Protein AF-A0A7V0IVA1-F1 (afdb_monomer)

Sequence (220 aa):
CRFWASWSACLLGDADAVSVLKSFSESPPHREEAVKIAMRRMDISSAHNWRKEFVQNPGAIRLALIGAGVIGDPVLIPWIIDQMTIPELARVAGESFTMITGIDIAYEDLEGEWPEGFEAGPTEEPEDEDVEMDPDEDLPWPEPQLVKDWWNKNKGRFKNGVRYLLGKSISPEHLRQVLGTGLQRQRAAAALELAIMQPGQPLFEIRTPGFRQKKILGMG

Foldseek 3Di:
DLLVVLLVCLLLLPPVSLVVLLVQLPDDDCNLVSLLSSLLSDQLVVLVVSLVVQVVPPVRVLSSLSSLLSSLFPVCLVVLLVQLVPLVSNQSSQVSNCFNALDDCVVVVQADDRDPPDDAFFDPDPPTPGHDHRPRVVGGSGDSVSSVVVCVVPVVLHDGSFHGGNRDGDDLVVLLVCLLDPDLVSVQSSQSSNSSVPNPDDRDPSPPPNVVSCVVSVND

Mean predicted aligned error: 6.37 Å

Radius of gyration: 17.72 Å; Cα contacts (8 Å, |Δi|>4): 292; chains: 1; bounding box: 49×40×42 Å

pLDDT: mean 89.09, std 12.76, range [47.44, 98.88]

Solvent-accessible surface area (backbone atoms only — not comparable to full-atom values): 12253 Å² total; per-residue (Å²): 113,68,65,64,51,32,53,50,38,34,44,63,61,41,70,70,23,37,62,57,27,54,65,35,47,78,47,82,92,46,24,66,62,24,44,55,56,36,38,63,72,39,56,71,66,60,31,52,54,55,35,49,59,26,61,77,34,84,94,29,40,69,57,26,33,51,39,44,22,57,49,8,34,58,74,47,47,68,61,37,47,64,39,23,76,38,79,98,39,10,33,56,20,36,50,21,49,24,35,25,54,44,56,55,48,66,85,67,74,23,47,45,71,83,61,88,93,67,81,78,47,45,68,93,50,92,82,55,85,57,77,61,73,49,91,54,72,94,48,58,40,41,24,46,68,54,46,49,54,52,44,71,76,53,50,87,83,59,57,68,91,41,45,22,49,51,56,37,66,74,42,72,71,56,29,56,49,33,56,75,72,46,56,75,69,54,23,52,53,26,29,50,54,44,25,52,76,40,61,88,54,79,70,63,67,84,83,53,63,67,71,60,51,30,62,76,70,68,62,124

Secondary structure (DSSP, 8-state):
-HHHHHHHHHHTT-HHHHHHHHHHTSSTTSHHHHHHHHHHHS-HHHHHHHHHHHHTSGGGHHHHHHHHHHH--GGGHHHHHHHTTSHHHHHHHHHHHHHHH---TTTTT-B-PPPTTPPPSS-S-TT-------TTTTS--B-HHHHHHHHHHHGGG--TTS-EETTEE--HHHHHHHHHHS-HHHHHHHHHHHHHHSTTSPP--TTS-HHHHHHHTT--

Structure (mmCIF, N/CA/C/O backbone):
data_AF-A0A7V0IVA1-F1
#
_entry.id   AF-A0A7V0IVA1-F1
#
loop_
_atom_site.group_PDB
_atom_site.id
_atom_site.type_symbol
_atom_site.label_atom_id
_atom_site.label_alt_id
_atom_site.label_comp_id
_atom_site.label_asym_id
_atom_site.label_entity_id
_atom_site.label_seq_id
_atom_site.pdbx_PDB_ins_code
_atom_site.Cartn_x
_atom_site.Cartn_y
_atom_site.Cartn_z
_atom_site.occupancy
_atom_site.B_iso_or_equiv
_atom_site.auth_seq_id
_atom_site.auth_comp_id
_atom_site.auth_asym_id
_atom_site.auth_atom_id
_atom_site.pdbx_PDB_model_num
ATOM 1 N N . CYS A 1 1 ? 9.140 9.022 22.073 1.00 76.06 1 CYS A N 1
ATOM 2 C CA . CYS A 1 1 ? 7.875 9.216 22.825 1.00 76.06 1 CYS A CA 1
ATOM 3 C C . CYS A 1 1 ? 6.762 9.873 22.001 1.00 76.06 1 CYS A C 1
ATOM 5 O O . CYS A 1 1 ? 5.674 9.319 21.976 1.00 76.06 1 CYS A O 1
ATOM 7 N N . ARG A 1 2 ? 7.005 10.992 21.292 1.00 89.88 2 ARG A N 1
ATOM 8 C CA . ARG A 1 2 ? 5.957 11.692 20.516 1.00 89.88 2 ARG A CA 1
ATOM 9 C C . ARG A 1 2 ? 5.370 10.865 19.362 1.00 89.88 2 ARG A C 1
ATOM 11 O O . ARG A 1 2 ? 4.155 10.822 19.234 1.00 89.88 2 ARG A O 1
ATOM 18 N N . PHE A 1 3 ? 6.210 10.169 18.589 1.00 91.12 3 PHE A N 1
ATOM 19 C CA . PHE A 1 3 ? 5.744 9.335 17.475 1.00 91.12 3 PHE A CA 1
ATOM 20 C C . PHE A 1 3 ? 4.741 8.264 17.925 1.00 91.12 3 PHE A C 1
ATOM 22 O O . PHE A 1 3 ? 3.598 8.282 17.489 1.00 91.12 3 PHE A O 1
ATOM 29 N N . TRP A 1 4 ? 5.130 7.382 18.852 1.00 90.81 4 TRP A N 1
ATOM 30 C CA . TRP A 1 4 ? 4.267 6.289 19.318 1.00 90.81 4 TRP A CA 1
ATOM 31 C C . TRP A 1 4 ? 2.988 6.762 20.019 1.00 90.81 4 TRP A C 1
ATOM 33 O O . TRP A 1 4 ? 1.961 6.090 19.927 1.00 90.81 4 TRP A O 1
ATOM 43 N N . ALA A 1 5 ? 3.023 7.930 20.670 1.00 91.38 5 ALA A N 1
ATOM 44 C CA . ALA A 1 5 ? 1.826 8.553 21.228 1.00 91.38 5 ALA A CA 1
ATOM 45 C C . ALA A 1 5 ? 0.842 8.955 20.117 1.00 91.38 5 ALA A C 1
ATOM 47 O O . ALA A 1 5 ? -0.318 8.553 20.159 1.00 91.38 5 ALA A O 1
ATOM 48 N N . SER A 1 6 ? 1.312 9.665 19.086 1.00 91.19 6 SER A N 1
ATOM 49 C CA . SER A 1 6 ? 0.487 10.029 17.927 1.00 91.19 6 SER A CA 1
ATOM 50 C C . SER A 1 6 ? 0.041 8.807 17.126 1.00 91.19 6 SER A C 1
ATOM 52 O O . SER A 1 6 ? -1.100 8.737 16.694 1.00 91.19 6 SER A O 1
ATOM 54 N N . TRP A 1 7 ? 0.900 7.805 16.975 1.00 92.25 7 TRP A N 1
ATOM 55 C CA . TRP A 1 7 ? 0.567 6.552 16.306 1.00 92.25 7 TRP A CA 1
ATOM 56 C C . TRP A 1 7 ? -0.588 5.822 17.008 1.00 92.25 7 TRP A C 1
ATOM 58 O O . TRP A 1 7 ? -1.562 5.429 16.368 1.00 92.25 7 TRP A O 1
ATOM 68 N N . SER A 1 8 ? -0.523 5.722 18.338 1.00 89.19 8 SER A N 1
ATOM 69 C CA . SER A 1 8 ? -1.575 5.095 19.147 1.00 89.19 8 SER A CA 1
ATOM 70 C C . SER A 1 8 ? -2.864 5.920 19.145 1.00 89.19 8 SER A C 1
ATOM 72 O O . SER A 1 8 ? -3.948 5.359 19.011 1.00 89.19 8 SER A O 1
ATOM 74 N N . ALA A 1 9 ? -2.766 7.250 19.235 1.00 89.19 9 ALA A N 1
ATOM 75 C CA . ALA A 1 9 ? -3.922 8.142 19.138 1.00 89.19 9 ALA A CA 1
ATOM 76 C C . ALA A 1 9 ? -4.619 8.023 17.769 1.00 89.19 9 ALA A C 1
ATOM 78 O O . ALA A 1 9 ? -5.842 7.925 17.697 1.00 89.19 9 ALA A O 1
ATOM 79 N N . CYS A 1 10 ? -3.839 7.921 16.689 1.00 89.12 10 CYS A N 1
ATOM 80 C CA . CYS A 1 10 ? -4.335 7.720 15.330 1.00 89.12 10 CYS A CA 1
ATOM 81 C C . CYS A 1 10 ? -5.096 6.392 15.186 1.00 89.12 10 CYS A C 1
ATOM 83 O O . CYS A 1 10 ? -6.185 6.367 14.610 1.00 89.12 10 CYS A O 1
ATOM 85 N N . LEU A 1 11 ? -4.589 5.300 15.778 1.00 86.69 11 LEU A N 1
ATOM 86 C CA . LEU A 1 11 ? -5.319 4.027 15.852 1.00 86.69 11 LEU A CA 1
ATOM 87 C C . LEU A 1 11 ? -6.659 4.154 16.585 1.00 86.69 11 LEU A C 1
ATOM 89 O O . LEU A 1 11 ? -7.652 3.578 16.147 1.00 86.69 11 LEU A O 1
ATOM 93 N N . LEU A 1 12 ? -6.693 4.918 17.678 1.00 86.25 12 LEU A N 1
ATOM 94 C CA . LEU A 1 12 ? -7.903 5.164 18.472 1.00 86.25 12 LEU A CA 1
ATOM 95 C C . LEU A 1 12 ? -8.874 6.153 17.807 1.00 86.25 12 LEU A C 1
ATOM 97 O O . LEU A 1 12 ? -9.984 6.353 18.296 1.00 86.25 12 LEU A O 1
ATOM 101 N N . GLY A 1 13 ? -8.483 6.724 16.670 1.00 84.31 13 GLY A N 1
ATOM 102 C CA . GLY A 1 13 ? -9.325 7.555 15.826 1.00 84.31 13 GLY A CA 1
ATOM 103 C C . GLY A 1 13 ? -9.236 9.053 16.071 1.00 84.31 13 GLY A C 1
ATOM 104 O O . GLY A 1 13 ? -10.089 9.782 15.570 1.00 84.31 13 GLY A O 1
ATOM 105 N N . ASP A 1 14 ? -8.198 9.509 16.769 1.00 86.38 14 ASP A N 1
ATOM 106 C CA . ASP A 1 14 ? -7.868 10.926 16.884 1.00 86.38 14 ASP A CA 1
ATOM 107 C C . ASP A 1 14 ? -7.461 11.493 15.511 1.00 86.38 14 ASP A C 1
ATOM 109 O O . ASP A 1 14 ? -6.466 11.076 14.909 1.00 86.38 14 ASP A O 1
ATOM 113 N N . ALA A 1 15 ? -8.256 12.434 14.999 1.00 81.00 15 ALA A N 1
ATOM 114 C CA . ALA A 1 15 ? -8.014 13.073 13.711 1.00 81.00 15 ALA A CA 1
ATOM 115 C C . ALA A 1 15 ? -6.787 14.000 13.742 1.00 81.00 15 ALA A C 1
ATOM 117 O O . ALA A 1 15 ? -6.060 14.080 12.749 1.00 81.00 15 ALA A O 1
ATOM 118 N N . ASP A 1 16 ? -6.499 14.640 14.877 1.00 88.50 16 ASP A N 1
ATOM 119 C CA . ASP A 1 16 ? -5.356 15.548 15.018 1.00 88.50 16 ASP A CA 1
ATOM 120 C C . ASP A 1 16 ? -4.033 14.773 14.987 1.00 88.50 16 ASP A C 1
ATOM 122 O O . ASP A 1 16 ? -3.002 15.265 14.509 1.00 88.50 16 ASP A O 1
ATOM 126 N N . ALA A 1 17 ? -4.067 13.506 15.406 1.00 91.06 17 ALA A N 1
ATOM 127 C CA . ALA A 1 17 ? -2.921 12.612 15.343 1.00 91.06 17 ALA A CA 1
ATOM 128 C C . ALA A 1 17 ? -2.447 12.346 13.904 1.00 91.06 17 ALA A C 1
ATOM 130 O O . ALA A 1 17 ? -1.244 12.180 13.686 1.00 91.06 17 ALA A O 1
ATOM 131 N N . VAL A 1 18 ? -3.350 12.363 12.914 1.00 91.44 18 VAL A N 1
ATOM 132 C CA . VAL A 1 18 ? -2.999 12.217 11.490 1.00 91.44 18 VAL A CA 1
ATOM 133 C C . VAL A 1 18 ? -2.082 13.356 11.048 1.00 91.44 18 VAL A C 1
ATOM 135 O O . VAL A 1 18 ? -1.044 13.106 10.436 1.00 91.44 18 VAL A O 1
ATOM 138 N N . SER A 1 19 ? -2.409 14.597 11.414 1.00 90.69 19 SER A N 1
ATOM 139 C CA . SER A 1 19 ? -1.596 15.778 11.095 1.00 90.69 19 SER A CA 1
ATOM 140 C C . SER A 1 19 ? -0.205 15.700 11.721 1.00 90.69 19 SER A C 1
ATOM 142 O O . SER A 1 19 ? 0.790 16.023 11.073 1.00 90.69 19 SER A O 1
ATOM 144 N N . VAL A 1 20 ? -0.107 15.208 12.960 1.00 92.31 20 VAL A N 1
ATOM 145 C CA . VAL A 1 20 ? 1.192 15.002 13.612 1.00 92.31 20 VAL A CA 1
ATOM 146 C C . VAL A 1 20 ? 1.996 13.913 12.901 1.00 92.31 20 VAL A C 1
ATOM 148 O O . VAL A 1 20 ? 3.186 14.104 12.655 1.00 92.31 20 VAL A O 1
ATOM 151 N N . LEU A 1 21 ? 1.364 12.802 12.516 1.00 92.69 21 LEU A N 1
ATOM 152 C CA . LEU A 1 21 ? 2.021 11.730 11.766 1.00 92.69 21 LEU A CA 1
ATOM 153 C C . LEU A 1 21 ? 2.523 12.196 10.397 1.00 92.69 21 LEU A C 1
ATOM 155 O O . LEU A 1 21 ? 3.604 11.770 10.002 1.00 92.69 21 LEU A O 1
ATOM 159 N N . LYS A 1 22 ? 1.833 13.122 9.712 1.00 93.06 22 LYS A N 1
ATOM 160 C CA . LYS A 1 22 ? 2.351 13.698 8.458 1.00 93.06 22 LYS A CA 1
ATOM 161 C C . LYS A 1 22 ? 3.761 14.276 8.638 1.00 93.06 22 LYS A C 1
ATOM 163 O O . LYS A 1 22 ? 4.632 13.968 7.831 1.00 93.06 22 LYS A O 1
ATOM 168 N N . SER A 1 23 ? 4.022 15.007 9.727 1.00 91.50 23 SER A N 1
ATOM 169 C CA . SER A 1 23 ? 5.359 15.575 9.995 1.00 91.50 23 SER A CA 1
ATOM 170 C C . SER A 1 23 ? 6.455 14.519 10.198 1.00 91.50 23 SER A C 1
ATOM 172 O O . SER A 1 23 ? 7.613 14.757 9.882 1.00 91.50 23 SER A O 1
ATOM 174 N N . PHE A 1 24 ? 6.103 13.315 10.661 1.00 92.31 24 PHE A N 1
ATOM 175 C CA . PHE A 1 24 ? 7.059 12.210 10.798 1.00 92.31 24 PHE A CA 1
ATOM 176 C C . PHE A 1 24 ? 7.398 11.529 9.463 1.00 92.31 24 PHE A C 1
ATOM 178 O O . PHE A 1 24 ? 8.340 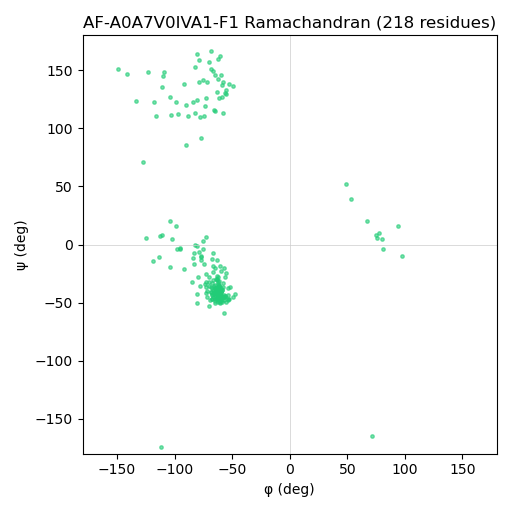10.747 9.416 1.00 92.31 24 PHE A O 1
ATOM 185 N N . SER A 1 25 ? 6.675 11.826 8.377 1.00 90.06 25 SER A N 1
ATOM 186 C CA . SER A 1 25 ? 7.008 11.326 7.033 1.00 90.06 25 SER A CA 1
ATOM 187 C C . SER A 1 25 ? 8.180 12.063 6.372 1.00 90.06 25 SER A C 1
ATOM 189 O O . SER A 1 25 ? 8.729 11.578 5.380 1.00 90.06 25 SER A O 1
ATOM 191 N N . GLU A 1 26 ? 8.589 13.209 6.923 1.00 86.00 26 GLU A N 1
ATOM 192 C CA . GLU A 1 26 ? 9.631 14.069 6.350 1.00 86.00 26 GLU A CA 1
ATOM 193 C C . GLU A 1 26 ? 11.042 13.535 6.625 1.00 86.00 26 GLU A C 1
ATOM 195 O O . GLU A 1 26 ? 11.891 13.593 5.739 1.00 86.00 26 GLU A O 1
ATOM 200 N N . SER A 1 27 ? 11.268 12.934 7.801 1.00 79.19 27 SER A N 1
ATOM 201 C CA . SER A 1 27 ? 12.602 12.512 8.253 1.00 79.19 27 SER A CA 1
ATOM 202 C C . SER A 1 27 ? 12.582 11.170 8.997 1.00 79.19 27 SER A C 1
ATOM 204 O O . SER A 1 27 ? 11.599 10.864 9.680 1.00 79.19 27 SER A O 1
ATOM 206 N N . PRO A 1 28 ? 13.648 10.351 8.880 1.00 83.81 28 PRO A N 1
ATOM 207 C CA . PRO A 1 28 ? 13.771 9.076 9.589 1.00 83.81 28 PRO A CA 1
ATOM 208 C C . PRO A 1 28 ? 13.742 9.258 11.120 1.00 83.81 28 PRO A C 1
ATOM 210 O O . PRO A 1 28 ? 13.939 10.368 11.621 1.00 83.81 28 PRO A O 1
ATOM 213 N N . PRO A 1 29 ? 13.484 8.184 11.892 1.00 87.38 29 PRO A N 1
ATOM 214 C CA . PRO A 1 29 ? 13.377 6.783 11.457 1.00 87.38 29 PRO A CA 1
ATOM 215 C C . PRO A 1 29 ? 11.946 6.299 11.161 1.00 87.38 29 PRO A C 1
ATOM 217 O O . PRO A 1 29 ? 11.766 5.167 10.744 1.00 87.38 29 PRO A O 1
ATOM 220 N N . HIS A 1 30 ? 10.911 7.115 11.382 1.00 89.81 30 HIS A N 1
ATOM 221 C CA . HIS A 1 30 ? 9.515 6.640 11.415 1.00 89.81 30 HIS A CA 1
ATOM 222 C C . HIS A 1 30 ? 8.687 6.969 10.165 1.00 89.81 30 HIS A C 1
ATOM 224 O O . HIS A 1 30 ? 7.455 7.013 10.227 1.00 89.81 30 HIS A O 1
ATOM 230 N N . ARG A 1 31 ? 9.348 7.252 9.036 1.00 91.88 31 ARG A N 1
ATOM 231 C CA . ARG A 1 31 ? 8.683 7.780 7.834 1.00 91.88 31 ARG A CA 1
ATOM 232 C C . ARG A 1 31 ? 7.655 6.806 7.280 1.00 91.88 31 ARG A C 1
ATOM 234 O O . ARG A 1 31 ? 6.512 7.191 7.030 1.00 91.88 31 ARG A O 1
ATOM 241 N N . GLU A 1 32 ? 8.051 5.547 7.113 1.00 93.12 32 GLU A N 1
ATOM 242 C CA . GLU A 1 32 ? 7.179 4.524 6.547 1.00 93.12 32 GLU A CA 1
ATOM 243 C C . GLU A 1 32 ? 6.010 4.201 7.474 1.00 93.12 32 GLU A C 1
ATOM 245 O O . GLU A 1 32 ? 4.864 4.159 7.027 1.00 93.12 32 GLU A O 1
ATOM 250 N N . GLU A 1 33 ? 6.264 3.999 8.769 1.00 93.62 33 GLU A N 1
ATOM 251 C CA . GLU A 1 33 ? 5.221 3.708 9.751 1.00 93.62 33 GLU A CA 1
ATOM 252 C C . GLU A 1 33 ? 4.208 4.847 9.816 1.00 93.62 33 GLU A C 1
ATOM 254 O O . GLU A 1 33 ? 3.007 4.576 9.859 1.00 93.62 33 GLU A O 1
ATOM 259 N N . ALA A 1 34 ? 4.671 6.102 9.773 1.00 94.62 34 ALA A N 1
ATOM 260 C CA . ALA A 1 34 ? 3.812 7.278 9.752 1.00 94.62 34 ALA A CA 1
ATOM 261 C C . ALA A 1 34 ? 2.870 7.276 8.542 1.00 94.62 34 ALA A C 1
ATOM 263 O O . ALA A 1 34 ? 1.657 7.418 8.716 1.00 94.62 34 ALA A O 1
ATOM 264 N N . VAL A 1 35 ? 3.404 7.054 7.335 1.00 95.44 35 VAL A N 1
ATOM 265 C CA . VAL A 1 35 ? 2.613 6.946 6.097 1.00 95.44 35 VAL A CA 1
ATOM 266 C C . VAL A 1 35 ? 1.618 5.790 6.195 1.00 95.44 35 VAL A C 1
ATOM 268 O O . VAL A 1 35 ? 0.423 5.980 5.949 1.00 95.44 35 VAL A O 1
ATOM 271 N N . LYS A 1 36 ? 2.087 4.611 6.630 1.00 96.00 36 LYS A N 1
ATOM 272 C CA . LYS A 1 36 ? 1.286 3.388 6.771 1.00 96.00 36 LYS A CA 1
ATOM 273 C C . LYS A 1 36 ? 0.081 3.603 7.685 1.00 96.00 36 LYS A C 1
ATOM 275 O O . LYS A 1 36 ? -1.003 3.148 7.331 1.00 96.00 36 LYS A O 1
ATOM 280 N N . ILE A 1 37 ? 0.220 4.255 8.841 1.00 95.06 37 ILE A N 1
ATOM 281 C CA . ILE A 1 37 ? -0.928 4.443 9.742 1.00 95.06 37 ILE A CA 1
ATOM 282 C C . ILE A 1 37 ? -1.832 5.608 9.311 1.00 95.06 37 ILE A C 1
ATOM 284 O O . ILE A 1 37 ? -3.055 5.468 9.296 1.00 95.06 37 ILE A O 1
ATOM 288 N N . ALA A 1 38 ? -1.255 6.741 8.905 1.00 95.31 38 ALA A N 1
ATOM 289 C CA . ALA A 1 38 ? -2.019 7.946 8.606 1.00 95.31 38 ALA A CA 1
ATOM 290 C C . ALA A 1 38 ? -2.898 7.763 7.359 1.00 95.31 38 ALA A C 1
ATOM 292 O O . ALA A 1 38 ? -4.084 8.090 7.397 1.00 95.31 38 ALA A O 1
ATOM 293 N N . MET A 1 39 ? -2.381 7.148 6.286 1.00 96.81 39 MET A N 1
ATOM 294 C CA . MET A 1 39 ? -3.163 6.913 5.062 1.00 96.81 39 MET A CA 1
ATOM 295 C C . MET A 1 39 ? -4.328 5.930 5.240 1.00 96.81 39 MET A C 1
ATOM 297 O O . MET A 1 39 ? -5.290 5.990 4.470 1.00 96.81 39 MET A O 1
ATOM 301 N N . ARG A 1 40 ? -4.276 5.034 6.236 1.00 95.62 40 ARG A N 1
ATOM 302 C CA . ARG A 1 40 ? -5.396 4.130 6.566 1.00 95.62 40 ARG A CA 1
ATOM 303 C C . ARG A 1 40 ? -6.546 4.853 7.251 1.00 95.62 40 ARG A C 1
ATOM 305 O O . ARG A 1 40 ? -7.701 4.504 7.040 1.00 95.62 40 ARG A O 1
ATOM 312 N N . ARG A 1 41 ? -6.234 5.869 8.059 1.00 93.25 41 ARG A N 1
ATOM 313 C CA . ARG A 1 41 ? -7.237 6.693 8.749 1.00 93.25 41 ARG A CA 1
ATOM 314 C C . ARG A 1 41 ? -7.869 7.754 7.858 1.00 93.25 41 ARG A C 1
ATOM 316 O O . ARG A 1 41 ? -8.998 8.156 8.116 1.00 93.25 41 ARG A O 1
ATOM 323 N N . MET A 1 42 ? -7.149 8.216 6.843 1.00 94.94 42 MET A N 1
ATOM 324 C CA . MET A 1 42 ? -7.668 9.178 5.875 1.00 94.94 42 MET A CA 1
ATOM 325 C C . MET A 1 42 ? -8.785 8.570 5.018 1.00 94.94 42 MET A C 1
ATOM 327 O O . MET A 1 42 ? -8.764 7.384 4.673 1.00 94.94 42 MET A O 1
ATOM 331 N N . ASP A 1 43 ? -9.728 9.403 4.580 1.00 95.06 43 ASP A N 1
ATOM 332 C CA . ASP A 1 43 ? -10.564 9.047 3.439 1.00 95.06 43 ASP A CA 1
ATOM 333 C C . ASP A 1 43 ? -9.695 8.877 2.178 1.00 95.06 43 ASP A C 1
ATOM 335 O O . ASP A 1 43 ? -8.555 9.346 2.097 1.00 95.06 43 ASP A O 1
ATOM 339 N N . ILE A 1 44 ? -10.228 8.171 1.182 1.00 96.06 44 ILE A N 1
ATOM 340 C CA . ILE A 1 44 ? -9.460 7.790 -0.006 1.00 96.06 44 ILE A CA 1
ATOM 341 C C . ILE A 1 44 ? -8.945 9.007 -0.791 1.00 96.06 44 ILE A C 1
ATOM 343 O O . ILE A 1 44 ? -7.823 8.977 -1.290 1.00 96.06 44 ILE A O 1
ATOM 347 N N . SER A 1 45 ? -9.717 10.098 -0.852 1.00 97.25 45 SER A N 1
ATOM 348 C CA . SER A 1 45 ? -9.345 11.312 -1.586 1.00 97.25 45 SER A CA 1
ATOM 349 C C . SER A 1 45 ? -8.174 12.019 -0.907 1.00 97.25 45 SER A C 1
ATOM 351 O O . SER A 1 45 ? -7.168 12.321 -1.553 1.00 97.25 45 SER A O 1
ATOM 353 N N . SER A 1 46 ? -8.255 12.207 0.413 1.00 97.19 46 SER A N 1
ATOM 354 C CA . SER A 1 46 ? -7.173 12.800 1.208 1.00 97.19 46 SER A CA 1
ATOM 355 C C . SER A 1 46 ? -5.883 11.981 1.134 1.00 97.19 46 SER A C 1
ATOM 357 O O . SER A 1 46 ? -4.805 12.551 0.957 1.00 97.19 46 SER A O 1
ATOM 359 N N . ALA A 1 47 ? -5.982 10.648 1.190 1.00 97.62 47 ALA A N 1
ATOM 360 C CA . ALA A 1 47 ? -4.821 9.769 1.069 1.00 97.62 47 ALA A CA 1
ATOM 361 C C . ALA A 1 47 ? -4.170 9.858 -0.324 1.00 97.62 47 ALA A C 1
ATOM 363 O O . ALA A 1 47 ? -2.949 9.969 -0.426 1.00 97.62 47 ALA A O 1
ATOM 364 N N . HIS A 1 48 ? -4.971 9.888 -1.398 1.00 98.25 48 HIS A N 1
ATOM 365 C CA . HIS A 1 48 ? -4.475 10.107 -2.764 1.00 98.25 48 HIS A CA 1
ATOM 366 C C . HIS A 1 48 ? -3.769 11.452 -2.920 1.00 98.25 48 HIS A C 1
ATOM 368 O O . HIS A 1 48 ? -2.713 11.514 -3.550 1.00 98.25 48 HIS A O 1
ATOM 374 N N . ASN A 1 49 ? -4.335 12.524 -2.363 1.00 97.44 49 ASN A N 1
ATOM 375 C CA . ASN A 1 49 ? -3.737 13.856 -2.432 1.00 97.44 49 ASN A CA 1
ATOM 376 C C . ASN A 1 49 ? -2.392 13.896 -1.710 1.00 97.44 49 ASN A C 1
ATOM 378 O O . ASN A 1 49 ? -1.409 14.336 -2.299 1.00 97.44 49 ASN A O 1
ATOM 382 N N . TRP A 1 50 ? -2.316 13.346 -0.497 1.00 97.25 50 TRP A N 1
ATOM 383 C CA . TRP A 1 50 ? -1.052 13.291 0.231 1.00 97.25 50 TRP A CA 1
ATOM 384 C C . TRP A 1 50 ? -0.017 12.399 -0.468 1.00 97.25 50 TRP A C 1
ATOM 386 O O . TRP A 1 50 ? 1.150 12.762 -0.565 1.00 97.25 50 TRP A O 1
ATOM 396 N N . ARG A 1 51 ? -0.434 11.272 -1.063 1.00 97.62 51 ARG A N 1
ATOM 397 C CA . ARG A 1 51 ? 0.461 10.429 -1.873 1.00 97.62 51 ARG A CA 1
ATOM 398 C C . ARG A 1 51 ? 1.067 11.195 -3.052 1.00 97.62 51 ARG A C 1
ATOM 400 O O . ARG A 1 51 ? 2.239 11.004 -3.361 1.00 97.62 51 ARG A O 1
ATOM 407 N N . LYS A 1 52 ? 0.291 12.057 -3.718 1.00 96.75 52 LYS A N 1
ATOM 408 C CA . LYS A 1 52 ? 0.788 12.878 -4.837 1.00 96.75 52 LYS A CA 1
ATOM 409 C C . LYS A 1 52 ? 1.889 13.848 -4.406 1.00 96.75 52 LYS A C 1
ATOM 411 O O . LYS A 1 52 ? 2.785 14.085 -5.208 1.00 96.75 52 LYS A O 1
ATOM 416 N N . GLU A 1 53 ? 1.860 14.353 -3.171 1.00 95.44 53 GLU A N 1
ATOM 417 C CA . GLU A 1 53 ? 2.940 15.193 -2.624 1.00 95.44 53 GLU A CA 1
ATOM 418 C C . GLU A 1 53 ? 4.279 14.428 -2.623 1.00 95.44 53 GLU A C 1
ATOM 420 O O . GLU A 1 53 ? 5.303 14.979 -3.015 1.00 95.44 53 GLU A O 1
ATOM 425 N N . PHE A 1 54 ? 4.272 13.129 -2.291 1.00 94.38 54 PHE A N 1
ATOM 426 C CA . PHE A 1 54 ? 5.476 12.290 -2.366 1.00 94.38 54 PHE A CA 1
ATOM 427 C C . PHE A 1 54 ? 5.940 12.037 -3.802 1.00 94.38 54 PHE A C 1
ATOM 429 O O . PHE A 1 54 ? 7.137 12.036 -4.054 1.00 94.38 54 PHE A O 1
ATOM 436 N N . VAL A 1 55 ? 5.017 11.871 -4.756 1.00 93.88 55 VAL A N 1
ATOM 437 C CA . VAL A 1 55 ? 5.366 11.674 -6.178 1.00 93.88 55 VAL A CA 1
ATOM 438 C C . VAL A 1 55 ? 6.109 12.887 -6.759 1.00 93.88 55 VAL A C 1
ATOM 440 O O . VAL A 1 55 ? 6.914 12.742 -7.672 1.00 93.88 55 VAL A O 1
ATOM 443 N N . GLN A 1 56 ? 5.866 14.086 -6.226 1.00 92.12 56 GLN A N 1
ATOM 444 C CA . GLN A 1 56 ? 6.545 15.313 -6.656 1.00 92.12 56 GLN A CA 1
ATOM 445 C C . GLN A 1 56 ? 7.977 15.442 -6.113 1.00 92.12 56 GLN A C 1
ATOM 447 O O . GLN A 1 56 ? 8.710 16.327 -6.551 1.00 92.12 56 GLN A O 1
ATOM 452 N N . ASN A 1 57 ? 8.386 14.574 -5.184 1.00 89.62 57 ASN A N 1
ATOM 453 C CA . ASN A 1 57 ? 9.725 14.552 -4.612 1.00 89.62 57 ASN A CA 1
ATOM 454 C C . ASN A 1 57 ? 10.429 13.229 -4.979 1.00 89.62 57 ASN A C 1
ATOM 456 O O . ASN A 1 57 ? 10.065 12.185 -4.435 1.00 89.62 57 ASN A O 1
ATOM 460 N N . PRO A 1 58 ? 11.465 13.248 -5.841 1.00 83.06 58 PRO A N 1
ATOM 461 C CA . PRO A 1 58 ? 12.191 12.040 -6.240 1.00 83.06 58 PRO A CA 1
ATOM 462 C C . PRO A 1 58 ? 12.692 11.189 -5.060 1.00 83.06 58 PRO A C 1
ATOM 464 O O . PRO A 1 58 ? 12.594 9.967 -5.097 1.00 83.06 58 PRO A O 1
ATOM 467 N N . GLY A 1 59 ? 13.123 11.816 -3.958 1.00 87.06 59 GLY A N 1
ATOM 468 C CA . GLY A 1 59 ? 13.576 11.114 -2.747 1.00 87.06 59 GLY A CA 1
ATOM 469 C C . GLY A 1 59 ? 12.453 10.513 -1.888 1.00 87.06 59 GLY A C 1
ATOM 470 O O . GLY A 1 59 ? 12.712 9.997 -0.801 1.00 87.06 59 GLY A O 1
ATOM 471 N N . ALA A 1 60 ? 11.194 10.615 -2.319 1.00 93.00 60 ALA A N 1
ATOM 472 C CA . ALA A 1 60 ? 10.025 10.110 -1.602 1.00 93.00 60 ALA A CA 1
ATOM 473 C C . ALA A 1 60 ? 9.161 9.146 -2.434 1.00 93.00 60 ALA A C 1
ATOM 475 O O . ALA A 1 60 ? 8.118 8.702 -1.948 1.00 93.00 60 ALA A O 1
ATOM 476 N N . ILE A 1 61 ? 9.581 8.760 -3.647 1.00 96.19 61 ILE A N 1
ATOM 477 C CA . ILE A 1 61 ? 8.803 7.842 -4.499 1.00 96.19 61 ILE A CA 1
ATOM 478 C C . ILE A 1 61 ? 8.575 6.487 -3.818 1.00 96.19 61 ILE A C 1
ATOM 480 O O . ILE A 1 61 ? 7.464 5.958 -3.873 1.00 96.19 61 ILE A O 1
ATOM 484 N N . ARG A 1 62 ? 9.566 5.973 -3.079 1.00 95.44 62 ARG A N 1
ATOM 485 C CA . ARG A 1 62 ? 9.406 4.770 -2.245 1.00 95.44 62 ARG A CA 1
ATOM 486 C C . ARG A 1 62 ? 8.223 4.894 -1.274 1.00 95.44 62 ARG A C 1
ATOM 488 O O . ARG A 1 62 ? 7.376 4.005 -1.213 1.00 95.44 62 ARG A O 1
ATOM 495 N N . LEU A 1 63 ? 8.098 6.028 -0.574 1.00 96.19 63 LEU A N 1
ATOM 496 C CA . LEU A 1 63 ? 6.955 6.294 0.313 1.00 96.19 63 LEU A CA 1
ATOM 497 C C . LEU A 1 63 ? 5.638 6.399 -0.462 1.00 96.19 63 LEU A C 1
ATOM 499 O O . LEU A 1 63 ? 4.598 5.971 0.039 1.00 96.19 63 LEU A O 1
ATOM 503 N N . ALA A 1 64 ? 5.665 6.934 -1.685 1.00 98.06 64 ALA A N 1
ATOM 504 C CA . ALA A 1 64 ? 4.492 6.984 -2.551 1.00 98.06 64 ALA A CA 1
ATOM 505 C C . ALA A 1 64 ? 4.017 5.582 -2.979 1.00 98.06 64 ALA A C 1
ATOM 507 O O . ALA A 1 64 ? 2.805 5.376 -3.091 1.00 98.06 64 ALA A O 1
ATOM 508 N N . LEU A 1 65 ? 4.937 4.635 -3.204 1.00 98.62 65 LEU A N 1
ATOM 509 C CA . LEU A 1 65 ? 4.634 3.237 -3.534 1.00 98.62 65 LEU A CA 1
ATOM 510 C C . LEU A 1 65 ? 4.046 2.504 -2.333 1.00 98.62 65 LEU A C 1
ATOM 512 O O . LEU A 1 65 ? 2.916 2.024 -2.413 1.00 98.62 65 LEU A O 1
ATOM 516 N N . ILE A 1 66 ? 4.724 2.559 -1.184 1.00 98.25 66 ILE A N 1
ATOM 517 C CA . ILE A 1 66 ? 4.204 2.025 0.085 1.00 98.25 66 ILE A CA 1
ATOM 518 C C . ILE A 1 66 ? 2.810 2.595 0.366 1.00 98.25 66 ILE A C 1
ATOM 520 O O . ILE A 1 66 ? 1.870 1.860 0.674 1.00 98.25 66 ILE A O 1
ATOM 524 N N . GLY A 1 67 ? 2.651 3.911 0.209 1.00 98.31 67 GLY A N 1
ATOM 525 C CA . GLY A 1 67 ? 1.373 4.595 0.340 1.00 98.31 67 GLY A CA 1
ATOM 526 C C . GLY A 1 67 ? 0.314 4.077 -0.635 1.00 98.31 67 GLY A C 1
ATOM 527 O O . GLY A 1 67 ? -0.833 3.908 -0.238 1.00 98.31 67 GLY A O 1
ATOM 528 N N . ALA A 1 68 ? 0.672 3.761 -1.882 1.00 98.75 68 ALA A N 1
ATOM 529 C CA . ALA A 1 68 ? -0.249 3.169 -2.851 1.00 98.75 68 ALA A CA 1
ATOM 530 C C . ALA A 1 68 ? -0.752 1.786 -2.409 1.00 98.75 68 ALA A C 1
ATOM 532 O O . ALA A 1 68 ? -1.963 1.552 -2.427 1.00 98.75 68 ALA A O 1
ATOM 533 N N . GLY A 1 69 ? 0.147 0.914 -1.940 1.00 98.69 69 GLY A N 1
ATOM 534 C CA . GLY A 1 69 ? -0.218 -0.389 -1.375 1.00 98.69 69 GLY A CA 1
ATOM 535 C C . GLY A 1 69 ? -1.114 -0.270 -0.136 1.00 98.69 69 GLY A C 1
ATOM 536 O O . GLY A 1 69 ? -2.051 -1.045 0.032 1.00 98.69 69 GLY A O 1
ATOM 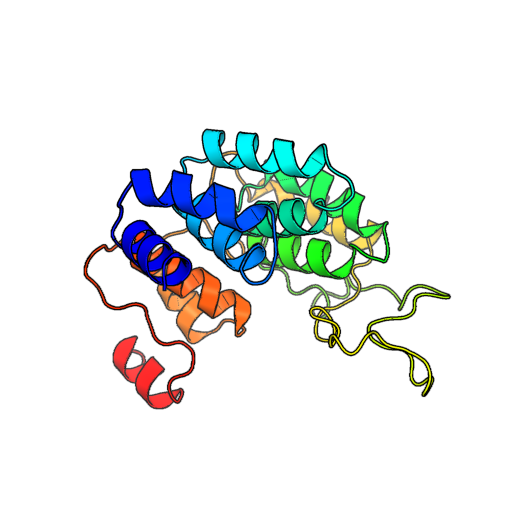537 N N . VAL A 1 70 ? -0.880 0.742 0.707 1.00 98.44 70 VAL A N 1
ATOM 538 C CA . VAL A 1 70 ? -1.705 1.052 1.891 1.00 98.44 70 VAL A CA 1
ATOM 539 C C . VAL A 1 70 ? -3.073 1.629 1.520 1.00 98.44 70 VAL A C 1
ATOM 541 O O . VAL A 1 70 ? -4.075 1.314 2.160 1.00 98.44 70 VAL A O 1
ATOM 544 N N . ILE A 1 71 ? -3.134 2.498 0.511 1.00 98.62 71 ILE A N 1
ATOM 545 C CA . ILE A 1 71 ? -4.394 3.055 0.010 1.00 98.62 71 ILE A CA 1
ATOM 546 C C . ILE A 1 71 ? -5.269 1.934 -0.545 1.00 98.62 71 ILE A C 1
ATOM 548 O O . ILE A 1 71 ? -6.475 1.935 -0.301 1.00 98.62 71 ILE A O 1
ATOM 552 N N . GLY A 1 72 ? -4.675 0.967 -1.246 1.00 98.62 72 GLY A N 1
ATOM 553 C CA . GLY A 1 72 ? -5.400 -0.211 -1.706 1.00 98.62 72 GLY A CA 1
ATOM 554 C C . GLY A 1 72 ? -6.274 0.040 -2.940 1.00 98.62 72 GLY A C 1
ATOM 555 O O . GLY A 1 72 ? -7.111 -0.799 -3.254 1.00 98.62 72 GLY A O 1
ATOM 556 N N . ASP A 1 73 ? -6.158 1.200 -3.598 1.00 98.75 73 ASP A N 1
ATOM 557 C CA . ASP A 1 73 ? -7.042 1.600 -4.702 1.00 98.75 73 ASP A CA 1
ATOM 558 C C . ASP A 1 73 ? -6.488 1.127 -6.059 1.00 98.75 73 ASP A C 1
ATOM 560 O O . ASP A 1 73 ? -5.403 1.567 -6.460 1.00 98.75 73 ASP A O 1
ATOM 564 N N . PRO A 1 74 ? -7.233 0.296 -6.814 1.00 98.69 74 PRO A N 1
ATOM 565 C CA . PRO A 1 74 ? -6.808 -0.225 -8.113 1.00 98.69 74 PRO A CA 1
ATOM 566 C C . PRO A 1 74 ? -6.468 0.845 -9.158 1.00 98.69 74 PRO A C 1
ATOM 568 O O . PRO A 1 74 ? -5.725 0.565 -10.100 1.00 98.69 74 PRO A O 1
ATOM 571 N N . VAL A 1 75 ? -6.948 2.084 -8.990 1.00 98.62 75 VAL A N 1
ATOM 572 C CA . VAL A 1 75 ? -6.598 3.206 -9.877 1.00 98.62 75 VAL A CA 1
ATOM 573 C C . VAL A 1 75 ? -5.090 3.493 -9.904 1.00 98.62 75 VAL A C 1
ATOM 575 O O . VAL A 1 75 ? -4.593 4.068 -10.869 1.00 98.62 75 VAL A O 1
ATOM 578 N N . LEU A 1 76 ? -4.353 3.089 -8.862 1.00 98.75 76 LEU A N 1
ATOM 579 C CA . LEU A 1 76 ? -2.908 3.294 -8.747 1.00 98.75 76 LEU A CA 1
ATOM 580 C C . LEU A 1 76 ? -2.086 2.229 -9.474 1.00 98.75 76 LEU A C 1
ATOM 582 O O . LEU A 1 76 ? -0.910 2.467 -9.733 1.00 98.75 76 LEU A O 1
ATOM 586 N N . ILE A 1 77 ? -2.685 1.090 -9.829 1.00 98.81 77 ILE A N 1
ATOM 587 C CA . ILE A 1 77 ? -1.967 -0.060 -10.388 1.00 98.81 77 ILE A CA 1
ATOM 588 C C . ILE A 1 77 ? -1.167 0.283 -11.652 1.00 98.81 77 ILE A C 1
ATOM 590 O O . ILE A 1 77 ? -0.005 -0.108 -11.700 1.00 98.81 77 ILE A O 1
ATOM 594 N N . PRO A 1 78 ? -1.696 1.029 -12.646 1.00 98.62 78 PRO A N 1
ATOM 595 C CA . PRO A 1 78 ? -0.900 1.393 -13.818 1.00 98.62 78 PRO A CA 1
ATOM 596 C C . PRO A 1 78 ? 0.395 2.127 -13.451 1.00 98.62 78 PRO A C 1
ATOM 598 O O . PRO A 1 78 ? 1.456 1.761 -13.932 1.00 98.62 78 PRO A O 1
ATOM 601 N N . TRP A 1 79 ? 0.319 3.091 -12.527 1.00 98.56 79 TRP A N 1
ATOM 602 C CA . TRP A 1 79 ? 1.497 3.824 -12.063 1.00 98.56 79 TRP A CA 1
ATOM 603 C C . TRP A 1 79 ? 2.467 2.931 -11.281 1.00 98.56 79 TRP A C 1
ATOM 605 O O . TRP A 1 79 ? 3.673 3.064 -11.453 1.00 98.56 79 TRP A O 1
ATOM 615 N N . ILE A 1 80 ? 1.959 2.016 -10.445 1.00 98.88 80 ILE A N 1
ATOM 616 C CA . ILE A 1 80 ? 2.795 1.047 -9.718 1.00 98.88 80 ILE A CA 1
ATOM 617 C C . ILE A 1 80 ? 3.574 0.172 -10.706 1.00 98.88 80 ILE A C 1
ATOM 619 O O . ILE A 1 80 ? 4.775 0.011 -10.536 1.00 98.88 80 ILE A O 1
ATOM 623 N N . ILE A 1 81 ? 2.913 -0.337 -11.751 1.00 98.81 81 ILE A N 1
ATOM 624 C CA . ILE A 1 81 ? 3.555 -1.133 -12.808 1.00 98.81 81 ILE A CA 1
ATOM 625 C C . ILE A 1 81 ? 4.641 -0.317 -13.515 1.00 98.81 81 ILE A C 1
ATOM 627 O O . ILE A 1 81 ? 5.733 -0.829 -13.726 1.00 98.81 81 ILE A O 1
ATOM 631 N N . ASP A 1 82 ? 4.387 0.959 -13.821 1.00 98.44 82 ASP A N 1
ATOM 632 C CA . ASP A 1 82 ? 5.405 1.824 -14.430 1.00 98.44 82 ASP A CA 1
ATOM 633 C C . ASP A 1 82 ? 6.633 2.007 -13.517 1.00 98.44 82 ASP A C 1
ATOM 635 O O . ASP A 1 82 ? 7.743 2.148 -14.014 1.00 98.44 82 ASP A O 1
ATOM 639 N N . GLN A 1 83 ? 6.473 1.988 -12.185 1.00 98.31 83 GLN A N 1
ATOM 640 C CA . GLN A 1 83 ? 7.619 2.063 -11.266 1.00 98.31 83 GLN A CA 1
ATOM 641 C C . GLN A 1 83 ? 8.423 0.757 -11.196 1.00 98.31 83 GLN A C 1
ATOM 643 O O . GLN A 1 83 ? 9.567 0.788 -10.752 1.00 98.31 83 GLN A O 1
ATOM 648 N N . MET A 1 84 ? 7.871 -0.374 -11.652 1.00 98.25 84 MET A N 1
ATOM 649 C CA . MET A 1 84 ? 8.592 -1.652 -11.660 1.00 98.25 84 MET A CA 1
ATOM 650 C C . MET A 1 84 ? 9.777 -1.661 -12.632 1.00 98.25 84 MET A C 1
ATOM 652 O O . MET A 1 84 ? 10.667 -2.489 -12.493 1.00 98.25 84 MET A O 1
ATOM 656 N N . THR A 1 85 ? 9.820 -0.737 -13.598 1.00 96.56 85 THR A N 1
ATOM 657 C CA . THR A 1 85 ? 10.935 -0.620 -14.551 1.00 96.56 85 THR A CA 1
ATOM 658 C C . THR A 1 85 ? 12.163 0.079 -13.961 1.00 96.56 85 THR A C 1
ATOM 660 O O . THR A 1 85 ? 13.167 0.216 -14.653 1.00 96.56 85 THR A O 1
ATOM 663 N N . ILE A 1 86 ? 12.063 0.609 -12.740 1.00 95.81 86 ILE A N 1
ATOM 664 C CA . ILE A 1 86 ? 13.136 1.329 -12.052 1.00 95.81 86 ILE A CA 1
ATOM 665 C C . ILE A 1 86 ? 13.716 0.368 -11.005 1.00 95.81 86 ILE A C 1
ATOM 667 O O . ILE A 1 86 ? 12.998 0.063 -10.049 1.00 95.81 86 ILE A O 1
ATOM 671 N N . PRO A 1 87 ? 14.962 -0.123 -11.155 1.00 94.25 87 PRO A N 1
ATOM 672 C CA . PRO A 1 87 ? 15.542 -1.144 -10.275 1.00 94.25 87 P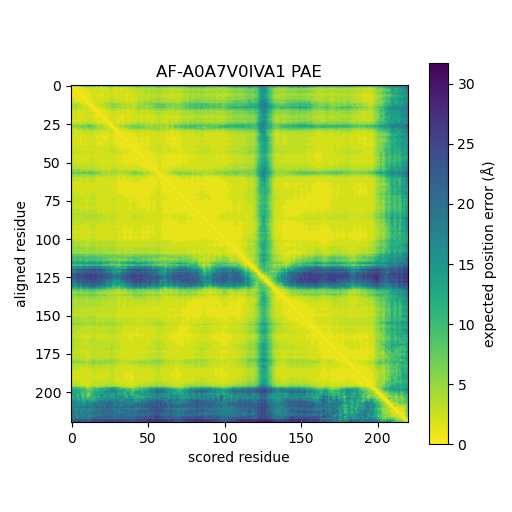RO A CA 1
ATOM 673 C C . PRO A 1 87 ? 15.401 -0.838 -8.776 1.00 94.25 87 PRO A C 1
ATOM 675 O O . PRO A 1 87 ? 14.927 -1.673 -8.009 1.00 94.25 87 PRO A O 1
ATOM 678 N N . GLU A 1 88 ? 15.676 0.398 -8.364 1.00 93.38 88 GLU A N 1
ATOM 679 C CA . GLU A 1 88 ? 15.615 0.860 -6.970 1.00 93.38 88 GLU A CA 1
ATOM 680 C C . GLU A 1 88 ? 14.192 0.820 -6.380 1.00 93.38 88 GLU A C 1
ATOM 682 O O . GLU A 1 88 ? 14.003 0.860 -5.163 1.00 93.38 88 GLU A O 1
ATOM 687 N N . LEU A 1 89 ? 13.168 0.791 -7.237 1.00 96.12 89 LEU A N 1
ATOM 688 C CA . LEU A 1 89 ? 11.755 0.833 -6.861 1.00 96.12 89 LEU A CA 1
ATOM 689 C C . LEU A 1 89 ? 11.015 -0.467 -7.183 1.00 96.12 89 LEU A C 1
ATOM 691 O O . LEU A 1 89 ? 9.873 -0.635 -6.744 1.00 96.12 89 LEU A O 1
ATOM 695 N N . ALA A 1 90 ? 11.634 -1.376 -7.937 1.00 97.25 90 ALA A N 1
ATOM 696 C CA . ALA A 1 90 ? 10.951 -2.507 -8.542 1.00 97.25 90 ALA A CA 1
ATOM 697 C 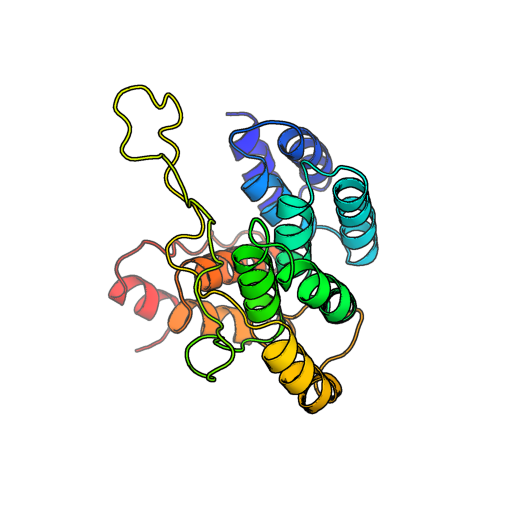C . ALA A 1 90 ? 10.303 -3.413 -7.496 1.00 97.25 90 ALA A C 1
ATOM 699 O O . ALA A 1 90 ? 9.101 -3.675 -7.551 1.00 97.25 90 ALA A O 1
ATOM 700 N N . ARG A 1 91 ? 11.068 -3.813 -6.479 1.00 97.50 91 ARG A N 1
ATOM 701 C CA . ARG A 1 91 ? 10.600 -4.719 -5.423 1.00 97.50 91 ARG A CA 1
ATOM 702 C C . ARG A 1 91 ? 9.485 -4.114 -4.570 1.00 97.50 91 ARG A C 1
ATOM 704 O O . ARG A 1 91 ? 8.442 -4.742 -4.395 1.00 97.50 91 ARG A O 1
ATOM 711 N N . VAL A 1 92 ? 9.624 -2.865 -4.117 1.00 97.81 92 VAL A N 1
ATOM 712 C CA . VAL A 1 92 ? 8.566 -2.172 -3.351 1.00 97.81 92 VAL A CA 1
ATOM 713 C C . VAL A 1 92 ? 7.314 -1.881 -4.196 1.00 97.81 92 VAL A C 1
ATOM 715 O O . VAL A 1 92 ? 6.186 -1.896 -3.684 1.00 97.81 92 VAL A O 1
ATOM 718 N N . ALA A 1 93 ? 7.466 -1.663 -5.506 1.00 98.62 93 ALA A N 1
ATOM 719 C CA . ALA A 1 93 ? 6.341 -1.587 -6.434 1.00 98.62 93 ALA A CA 1
ATOM 720 C C . ALA A 1 93 ? 5.639 -2.946 -6.573 1.00 98.62 93 ALA A C 1
ATOM 722 O O . ALA A 1 93 ? 4.410 -3.006 -6.476 1.00 98.62 93 ALA A O 1
ATOM 723 N N . GLY A 1 94 ? 6.406 -4.029 -6.718 1.00 98.62 94 GLY A N 1
ATOM 724 C CA . GLY A 1 94 ? 5.921 -5.410 -6.701 1.00 98.62 94 GLY A CA 1
ATOM 725 C C . GLY A 1 94 ? 5.134 -5.724 -5.432 1.00 98.62 94 GLY A C 1
ATOM 726 O O . GLY A 1 94 ? 3.985 -6.155 -5.499 1.00 98.62 94 GLY A O 1
ATOM 727 N N . GLU A 1 95 ? 5.682 -5.395 -4.264 1.00 98.50 95 GLU A N 1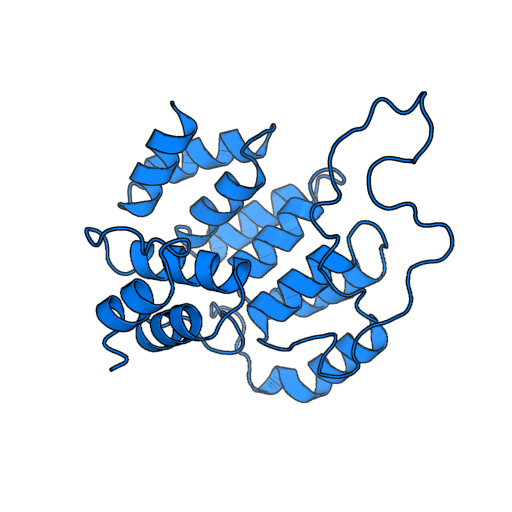
ATOM 728 C CA . GLU A 1 95 ? 4.986 -5.562 -2.990 1.00 98.50 95 GLU A CA 1
ATOM 729 C C . GLU A 1 95 ? 3.677 -4.766 -2.947 1.00 98.50 95 GLU A C 1
ATOM 731 O O . GLU A 1 95 ? 2.639 -5.297 -2.557 1.00 98.50 95 GLU A O 1
ATOM 736 N N . SER A 1 96 ? 3.683 -3.506 -3.384 1.00 98.75 96 SER A N 1
ATOM 737 C CA . SER A 1 96 ? 2.474 -2.673 -3.413 1.00 98.75 96 SER A CA 1
ATOM 738 C C . SER A 1 96 ? 1.398 -3.261 -4.330 1.00 98.75 96 SER A C 1
ATOM 740 O O . SER A 1 96 ? 0.211 -3.257 -3.990 1.00 98.75 96 SER A O 1
ATOM 742 N N . PHE A 1 97 ? 1.808 -3.819 -5.469 1.00 98.88 97 PHE A N 1
ATOM 743 C CA . PHE A 1 97 ? 0.935 -4.539 -6.388 1.00 98.88 97 PHE A CA 1
ATOM 744 C C . PHE A 1 97 ? 0.345 -5.801 -5.744 1.00 98.88 97 PHE A C 1
ATOM 746 O O . PHE A 1 97 ? -0.876 -5.982 -5.776 1.00 98.88 97 PHE A O 1
ATOM 753 N N . THR A 1 98 ? 1.168 -6.618 -5.083 1.00 98.69 98 THR A N 1
ATOM 754 C CA . THR A 1 98 ? 0.747 -7.789 -4.295 1.00 98.69 98 THR A CA 1
ATOM 755 C C . THR A 1 98 ? -0.231 -7.403 -3.189 1.00 98.69 98 THR A C 1
ATOM 757 O O . THR A 1 98 ? -1.281 -8.025 -3.034 1.00 98.69 98 THR A O 1
ATOM 760 N N . MET A 1 99 ? 0.043 -6.325 -2.453 1.00 98.62 99 MET A N 1
ATOM 761 C CA . MET A 1 99 ? -0.814 -5.843 -1.370 1.00 98.62 99 MET A CA 1
ATOM 762 C C . MET A 1 99 ? -2.211 -5.450 -1.858 1.00 98.62 99 MET A C 1
ATOM 764 O O . MET A 1 99 ? -3.182 -5.697 -1.147 1.00 98.62 99 MET A O 1
ATOM 768 N N . ILE A 1 100 ? -2.344 -4.903 -3.068 1.00 98.81 100 ILE A N 1
ATOM 769 C CA . ILE A 1 100 ? -3.648 -4.552 -3.653 1.00 98.81 100 ILE A CA 1
ATOM 770 C C . ILE A 1 100 ? -4.331 -5.792 -4.244 1.00 98.81 100 ILE A C 1
ATOM 772 O O . ILE A 1 100 ? -5.505 -6.063 -3.978 1.00 98.81 100 ILE A O 1
ATOM 776 N N . THR A 1 101 ? -3.610 -6.553 -5.064 1.00 98.69 101 THR A N 1
ATOM 777 C CA . THR A 1 101 ? -4.196 -7.577 -5.944 1.00 98.69 101 THR A CA 1
ATOM 778 C C . THR A 1 101 ? -4.266 -8.966 -5.319 1.00 98.69 101 THR A C 1
ATOM 780 O O . THR A 1 101 ? -5.093 -9.774 -5.741 1.00 98.69 101 THR A O 1
ATOM 783 N N . GLY A 1 102 ? -3.450 -9.226 -4.297 1.00 97.94 102 GLY A N 1
ATOM 784 C CA . GLY A 1 102 ? -3.313 -10.523 -3.633 1.00 97.94 102 GLY A CA 1
ATOM 785 C C . GLY A 1 102 ? -2.525 -11.559 -4.417 1.00 97.94 102 GLY A C 1
ATOM 786 O O . GLY A 1 102 ? -2.490 -12.706 -3.987 1.00 97.94 102 GLY A O 1
ATOM 787 N N . ILE A 1 103 ? -1.937 -11.178 -5.550 1.00 97.44 103 ILE A N 1
ATOM 788 C CA . ILE A 1 103 ? -1.119 -12.079 -6.352 1.00 97.44 103 ILE A CA 1
ATOM 789 C C . ILE A 1 103 ? 0.241 -12.285 -5.695 1.00 97.44 103 ILE A C 1
ATOM 791 O O . ILE A 1 103 ? 0.814 -11.349 -5.145 1.00 97.44 103 ILE A O 1
ATOM 795 N N . ASP A 1 104 ? 0.748 -13.506 -5.751 1.00 96.81 104 ASP A N 1
ATOM 796 C CA . ASP A 1 104 ? 2.116 -13.814 -5.364 1.00 96.81 104 ASP A CA 1
ATOM 797 C C . ASP A 1 104 ? 2.960 -13.834 -6.643 1.00 96.81 104 ASP A C 1
ATOM 799 O O . ASP A 1 104 ? 2.724 -14.646 -7.533 1.00 96.81 104 ASP A O 1
ATOM 803 N N . ILE A 1 105 ? 3.867 -12.862 -6.770 1.00 97.69 105 ILE A N 1
ATOM 804 C CA . ILE A 1 105 ? 4.618 -12.602 -8.007 1.00 97.69 105 ILE A CA 1
ATOM 805 C C . ILE A 1 105 ? 5.541 -13.773 -8.350 1.00 97.69 105 ILE A C 1
ATOM 807 O O . ILE A 1 105 ? 5.604 -14.157 -9.514 1.00 97.69 105 ILE A O 1
ATOM 811 N N . ALA A 1 106 ? 6.201 -14.357 -7.349 1.00 94.75 106 ALA A N 1
ATOM 812 C CA . ALA A 1 106 ? 7.084 -15.499 -7.555 1.00 94.75 106 ALA A CA 1
ATOM 813 C C . ALA A 1 106 ? 6.271 -16.761 -7.873 1.00 94.75 106 ALA A C 1
ATOM 815 O O . ALA A 1 106 ? 6.564 -17.475 -8.824 1.00 94.75 106 ALA A O 1
ATOM 816 N N . TYR A 1 107 ? 5.193 -17.014 -7.120 1.00 94.62 107 TYR A N 1
ATOM 817 C CA . TYR A 1 107 ? 4.368 -18.210 -7.322 1.00 94.62 107 TYR A CA 1
ATOM 818 C C . TYR A 1 107 ? 3.669 -18.257 -8.692 1.00 94.62 107 TYR A C 1
ATOM 820 O O . TYR A 1 107 ? 3.382 -19.338 -9.198 1.00 94.62 107 TYR A O 1
ATOM 828 N N . GLU A 1 108 ? 3.357 -17.099 -9.274 1.00 96.75 108 GLU A N 1
ATOM 829 C CA . GLU A 1 108 ? 2.615 -16.990 -10.540 1.00 96.75 108 GLU A CA 1
ATOM 830 C C . GLU A 1 108 ? 3.527 -16.760 -11.752 1.00 96.75 108 GLU A C 1
ATOM 832 O O . GLU A 1 108 ? 3.040 -16.357 -12.810 1.00 96.75 108 GLU A O 1
ATOM 837 N N . ASP A 1 109 ? 4.834 -17.004 -11.600 1.00 96.56 109 ASP A N 1
ATOM 838 C CA . ASP A 1 109 ? 5.850 -16.825 -12.641 1.00 96.56 109 ASP A CA 1
ATOM 839 C C . ASP A 1 109 ? 5.815 -15.405 -13.252 1.00 96.56 109 ASP A C 1
ATOM 841 O O . ASP A 1 109 ? 5.929 -15.218 -14.465 1.00 96.56 109 ASP A O 1
ATOM 845 N N . LEU A 1 110 ? 5.591 -14.387 -12.411 1.00 97.94 110 LEU A N 1
ATOM 846 C CA . LEU A 1 110 ? 5.573 -12.969 -12.799 1.00 97.94 110 LEU A CA 1
ATOM 847 C C . LEU A 1 110 ? 6.866 -12.237 -12.412 1.00 97.94 110 LEU A C 1
ATOM 849 O O . LEU A 1 110 ? 6.941 -11.013 -12.548 1.00 97.94 110 LEU A O 1
ATOM 853 N N . GLU A 1 111 ? 7.848 -12.960 -11.882 1.00 96.12 111 GLU A N 1
ATOM 854 C CA . GLU A 1 111 ? 9.160 -12.425 -11.539 1.00 96.12 111 GLU A CA 1
ATOM 855 C C . GLU A 1 111 ? 10.091 -12.349 -12.756 1.00 96.12 111 GLU A C 1
ATOM 857 O O . GLU A 1 111 ? 9.943 -13.076 -13.739 1.00 96.12 111 GLU A O 1
ATOM 862 N N . GLY A 1 112 ? 11.027 -11.411 -12.692 1.00 93.38 112 GLY A N 1
ATOM 863 C CA . GLY A 1 112 ? 12.110 -11.222 -13.641 1.00 93.38 112 GLY A CA 1
ATOM 864 C C . GLY A 1 112 ? 13.457 -11.551 -13.012 1.00 93.38 112 GLY A C 1
ATOM 865 O O . GLY A 1 112 ? 13.556 -12.011 -11.874 1.00 93.38 112 GLY A O 1
ATOM 866 N N . GLU A 1 113 ? 14.513 -11.300 -13.773 1.00 91.25 113 GLU A N 1
ATOM 867 C CA . GLU A 1 113 ? 15.877 -11.487 -13.293 1.00 91.25 113 GLU A CA 1
ATOM 868 C C . GLU A 1 113 ? 16.327 -10.321 -12.405 1.00 91.25 113 GLU A C 1
ATOM 870 O O . GLU A 1 113 ? 15.802 -9.205 -12.474 1.00 91.25 113 GLU A O 1
ATOM 875 N N . TRP A 1 114 ? 17.340 -10.587 -11.580 1.00 91.06 114 TRP A N 1
ATOM 876 C CA . TRP A 1 114 ? 18.058 -9.541 -10.861 1.00 91.06 114 TRP A CA 1
ATOM 877 C C . TRP A 1 114 ? 18.612 -8.504 -11.860 1.00 91.06 114 TRP A C 1
ATOM 879 O O . TRP A 1 114 ? 19.267 -8.907 -12.825 1.00 91.06 114 TRP A O 1
ATOM 889 N N . PRO A 1 115 ? 18.402 -7.187 -11.661 1.00 89.50 115 PRO A N 1
ATOM 890 C CA . PRO A 1 115 ? 18.856 -6.182 -12.617 1.00 89.50 115 PRO A CA 1
ATOM 891 C C . PRO A 1 115 ? 20.383 -6.144 -12.759 1.00 89.50 115 PRO A C 1
ATOM 893 O O . PRO A 1 115 ? 21.117 -6.064 -11.774 1.00 89.50 115 PRO A O 1
ATOM 896 N N . GLU A 1 116 ? 20.871 -6.164 -13.999 1.00 84.75 116 GLU A N 1
ATOM 897 C CA . GLU A 1 116 ? 22.307 -6.125 -14.287 1.00 84.75 116 GLU A CA 1
ATOM 898 C C . GLU A 1 116 ? 22.958 -4.858 -13.702 1.00 84.75 116 GLU A C 1
ATOM 900 O O . GLU A 1 116 ? 22.507 -3.740 -13.950 1.00 84.75 116 GLU A O 1
ATOM 905 N N . GLY A 1 117 ? 24.029 -5.039 -12.921 1.00 81.19 117 GLY A N 1
ATOM 906 C CA . GLY A 1 117 ? 24.773 -3.938 -12.302 1.00 81.19 117 GLY A CA 1
ATOM 907 C C . GLY A 1 117 ? 24.082 -3.272 -11.108 1.00 81.19 117 GLY A C 1
ATOM 908 O O . GLY A 1 117 ? 24.565 -2.242 -10.648 1.00 81.19 117 GLY A O 1
ATOM 909 N N . PHE A 1 118 ? 22.972 -3.825 -10.608 1.00 84.62 118 PHE A N 1
ATOM 910 C CA . PHE A 1 118 ? 22.332 -3.338 -9.388 1.00 84.62 118 PHE A CA 1
ATOM 911 C C . PHE A 1 118 ? 22.979 -3.944 -8.140 1.00 84.62 118 PHE A C 1
ATOM 913 O O . PHE A 1 118 ? 22.990 -5.167 -7.974 1.00 84.62 118 PHE A O 1
ATOM 920 N N . GLU A 1 119 ? 23.463 -3.078 -7.253 1.00 80.00 119 GLU A N 1
ATOM 921 C CA . GLU A 1 119 ? 23.990 -3.429 -5.934 1.00 80.00 119 GLU A CA 1
ATOM 922 C C . GLU A 1 119 ? 22.903 -3.184 -4.879 1.00 80.00 119 GLU A C 1
ATOM 924 O O . GLU A 1 119 ? 22.346 -2.089 -4.782 1.00 80.00 119 GLU A O 1
ATOM 929 N N . ALA A 1 120 ? 22.550 -4.227 -4.127 1.00 71.94 120 ALA A N 1
ATOM 930 C CA . ALA A 1 120 ? 21.518 -4.167 -3.100 1.00 71.94 120 ALA A CA 1
ATOM 931 C C . ALA A 1 120 ? 22.154 -4.123 -1.705 1.00 71.94 120 ALA A C 1
ATOM 933 O O . ALA A 1 120 ? 22.915 -5.022 -1.359 1.00 71.94 120 ALA A O 1
ATOM 934 N N . GLY A 1 121 ? 21.783 -3.129 -0.894 1.00 65.81 121 GLY A N 1
ATOM 935 C CA . GLY A 1 121 ? 22.295 -2.984 0.473 1.00 65.81 121 GLY A CA 1
ATOM 936 C C . GLY A 1 121 ? 23.768 -2.543 0.540 1.00 65.81 121 GLY A C 1
ATOM 937 O O . GLY A 1 121 ? 24.295 -2.061 -0.463 1.00 65.81 121 GLY A O 1
ATOM 938 N N . PRO A 1 122 ? 24.418 -2.691 1.712 1.00 59.69 122 PRO A N 1
ATOM 939 C CA . PRO A 1 122 ? 25.832 -2.384 1.909 1.00 59.69 122 PRO A CA 1
ATOM 940 C C . PRO A 1 122 ? 26.698 -3.189 0.954 1.00 59.69 122 PRO A C 1
ATOM 942 O O . PRO A 1 122 ? 26.473 -4.393 0.787 1.00 59.69 122 PRO A O 1
ATOM 945 N N . THR A 1 123 ? 27.734 -2.579 0.396 1.00 59.81 123 THR A N 1
ATOM 946 C CA . THR A 1 123 ? 28.765 -3.360 -0.285 1.00 59.81 123 THR A CA 1
ATOM 947 C C . THR A 1 123 ? 29.584 -4.153 0.744 1.00 59.81 123 THR A C 1
ATOM 949 O O . THR A 1 123 ? 29.666 -3.804 1.922 1.00 59.81 123 THR A O 1
ATOM 952 N N . GLU A 1 124 ? 30.226 -5.246 0.320 1.00 54.69 124 GLU A N 1
ATOM 953 C CA . GLU A 1 124 ? 31.191 -5.963 1.173 1.00 54.69 124 GLU A CA 1
ATOM 954 C C . GLU A 1 124 ? 32.519 -5.188 1.339 1.00 54.69 124 GLU A C 1
ATOM 956 O O . GLU A 1 124 ? 33.486 -5.718 1.901 1.00 54.69 124 GLU A O 1
ATOM 961 N N . GLU A 1 125 ? 32.606 -3.947 0.842 1.00 53.34 125 GLU A N 1
ATOM 962 C CA . GLU A 1 125 ? 33.816 -3.145 0.943 1.00 53.34 125 GLU A CA 1
ATOM 963 C C . GLU A 1 125 ? 34.012 -2.652 2.387 1.00 53.34 125 GLU A C 1
ATOM 965 O O . GLU A 1 125 ? 33.139 -2.002 2.956 1.00 53.34 125 GLU A O 1
ATOM 970 N N . PRO A 1 126 ? 35.179 -2.901 3.009 1.00 56.12 126 PRO A N 1
ATOM 971 C CA . PRO A 1 126 ? 35.436 -2.502 4.394 1.00 56.12 126 PRO A CA 1
ATOM 972 C C . PRO A 1 126 ? 35.493 -0.979 4.611 1.00 56.12 126 PRO A C 1
ATOM 974 O O . PRO A 1 126 ? 35.610 -0.539 5.755 1.00 56.12 126 PRO A O 1
ATOM 977 N N . GLU A 1 127 ? 35.452 -0.193 3.532 1.00 63.88 127 GLU A N 1
ATOM 978 C CA . GLU A 1 127 ? 35.387 1.273 3.538 1.00 63.88 127 GLU A CA 1
ATOM 979 C C . GLU A 1 127 ? 33.953 1.805 3.352 1.00 63.88 127 GLU A C 1
ATOM 981 O O . GLU A 1 127 ? 33.752 3.016 3.435 1.00 63.88 127 GLU A O 1
ATOM 986 N N . ASP A 1 128 ? 32.964 0.931 3.126 1.00 51.25 128 ASP A N 1
ATOM 987 C CA . ASP A 1 128 ? 31.563 1.327 2.990 1.00 51.25 128 ASP A CA 1
ATOM 988 C C . ASP A 1 128 ? 30.973 1.706 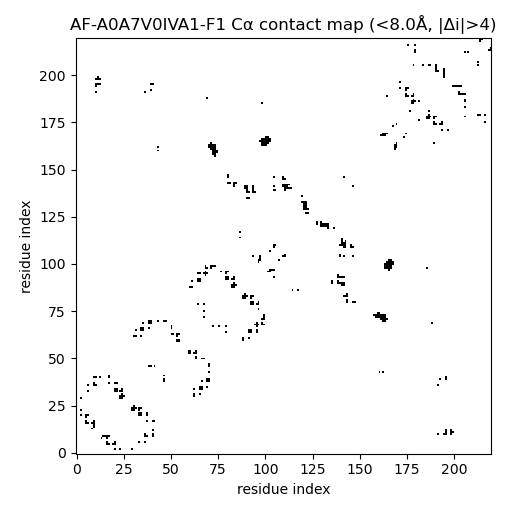4.357 1.00 51.25 128 ASP A C 1
ATOM 990 O O . ASP A 1 128 ? 30.954 0.918 5.307 1.00 51.25 128 ASP A O 1
ATOM 994 N N . GLU A 1 129 ? 30.534 2.959 4.477 1.00 54.16 129 GLU A N 1
ATOM 995 C CA . GLU A 1 129 ? 29.924 3.495 5.696 1.00 54.16 129 GLU A CA 1
ATOM 996 C C . GLU A 1 129 ? 28.419 3.174 5.787 1.00 54.16 129 GLU A C 1
ATOM 998 O O . GLU A 1 129 ? 27.822 3.375 6.853 1.00 54.16 129 GLU A O 1
ATOM 1003 N N . ASP A 1 130 ? 27.796 2.681 4.707 1.00 56.69 130 ASP A N 1
ATOM 1004 C CA . ASP A 1 130 ? 26.395 2.262 4.704 1.00 56.69 130 ASP A CA 1
ATOM 1005 C C . ASP A 1 130 ? 26.265 0.843 5.272 1.00 56.69 130 ASP A C 1
ATOM 1007 O O . ASP A 1 130 ? 26.744 -0.123 4.700 1.00 56.69 130 ASP A O 1
ATOM 1011 N N . VAL A 1 131 ? 25.628 0.706 6.435 1.00 59.59 131 VAL A N 1
ATOM 1012 C CA . VAL A 1 131 ? 25.382 -0.583 7.110 1.00 59.59 131 VAL A CA 1
ATOM 1013 C C . VAL A 1 131 ? 23.894 -0.944 7.135 1.00 59.59 131 VAL A C 1
ATOM 1015 O O . VAL A 1 131 ? 23.493 -1.880 7.837 1.00 59.59 131 VAL A O 1
ATOM 1018 N N . GLU A 1 132 ? 23.042 -0.180 6.441 1.00 65.06 132 GLU A N 1
ATOM 1019 C CA . GLU A 1 132 ? 21.603 -0.426 6.430 1.00 65.06 132 GLU A CA 1
ATOM 1020 C C . GLU A 1 132 ? 21.275 -1.650 5.572 1.00 65.06 132 GLU A C 1
ATOM 1022 O O . GLU A 1 132 ? 21.378 -1.628 4.351 1.00 65.06 132 GLU A O 1
ATOM 1027 N N . MET A 1 133 ? 20.843 -2.736 6.225 1.00 74.44 133 MET A N 1
ATOM 1028 C CA . MET A 1 133 ? 20.352 -3.929 5.533 1.00 74.44 133 MET A CA 1
ATOM 1029 C C . MET A 1 133 ? 19.260 -3.571 4.522 1.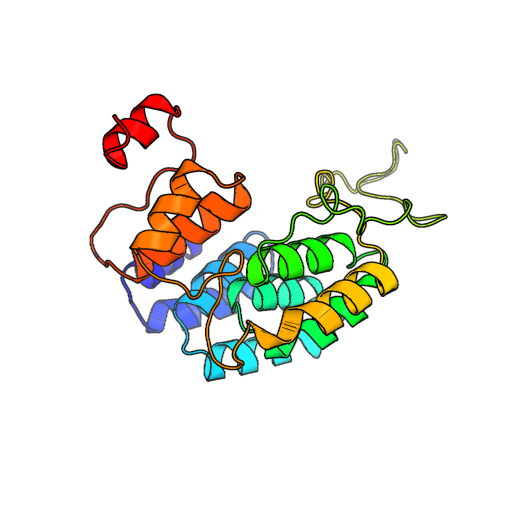00 74.44 133 MET A C 1
ATOM 1031 O O . MET A 1 133 ? 18.343 -2.811 4.841 1.00 74.44 133 MET A O 1
ATOM 1035 N N . ASP A 1 134 ? 19.321 -4.196 3.347 1.00 82.19 134 ASP A N 1
ATOM 1036 C CA . ASP A 1 134 ? 18.331 -4.011 2.295 1.00 82.19 134 ASP A CA 1
ATOM 1037 C C . ASP A 1 134 ? 16.918 -4.375 2.797 1.00 82.19 134 ASP A C 1
ATOM 1039 O O . ASP A 1 134 ? 16.624 -5.545 3.067 1.00 82.19 134 ASP A O 1
ATOM 1043 N N . PRO A 1 135 ? 15.998 -3.399 2.916 1.00 83.56 135 PRO A N 1
ATOM 1044 C CA . PRO A 1 135 ? 14.662 -3.653 3.435 1.00 83.56 135 PRO A CA 1
ATOM 1045 C C . PRO A 1 135 ? 13.816 -4.520 2.498 1.00 83.56 135 PRO A C 1
ATOM 1047 O O . PRO A 1 135 ? 12.749 -4.972 2.912 1.00 83.56 135 PRO A O 1
ATOM 1050 N N . ASP A 1 136 ? 14.239 -4.740 1.256 1.00 90.50 136 ASP A N 1
ATOM 1051 C CA . ASP A 1 136 ? 13.487 -5.464 0.238 1.00 90.50 136 ASP A CA 1
ATOM 1052 C C . ASP A 1 136 ? 14.115 -6.823 -0.109 1.00 90.50 136 ASP A C 1
ATOM 1054 O O . ASP A 1 136 ? 13.658 -7.457 -1.057 1.00 90.50 136 ASP A O 1
ATOM 1058 N N . GLU A 1 137 ? 15.137 -7.281 0.627 1.00 87.19 137 GLU A N 1
ATOM 1059 C CA . GLU A 1 137 ? 15.918 -8.503 0.339 1.00 87.19 137 GLU A CA 1
ATOM 1060 C C . GLU A 1 137 ? 15.035 -9.729 0.032 1.00 87.19 137 GLU A C 1
ATOM 1062 O O . GLU A 1 137 ? 15.267 -10.438 -0.943 1.00 87.19 137 GLU A O 1
ATOM 1067 N N . ASP A 1 138 ? 13.963 -9.923 0.804 1.00 88.25 138 ASP A N 1
ATOM 1068 C CA . ASP A 1 138 ? 13.033 -11.053 0.660 1.00 88.25 138 ASP A CA 1
ATOM 1069 C C . ASP A 1 138 ? 11.958 -10.866 -0.437 1.00 88.25 138 ASP A C 1
ATOM 1071 O O . ASP A 1 138 ? 11.071 -11.713 -0.592 1.00 88.25 138 ASP A O 1
ATOM 1075 N N . LEU A 1 139 ? 11.941 -9.733 -1.145 1.00 93.50 139 LEU A N 1
ATOM 1076 C CA . LEU A 1 139 ? 10.926 -9.428 -2.155 1.00 93.50 139 LEU A CA 1
ATOM 1077 C C . LEU A 1 139 ? 11.373 -9.877 -3.555 1.00 93.50 139 LEU A C 1
ATOM 1079 O O . LEU A 1 139 ? 12.511 -9.617 -3.946 1.00 93.50 139 LEU A O 1
ATOM 1083 N N . PRO A 1 140 ? 10.466 -10.467 -4.358 1.00 94.94 140 PRO A N 1
ATOM 1084 C CA . PRO A 1 140 ? 10.787 -10.856 -5.724 1.00 94.94 140 PRO A CA 1
ATOM 1085 C C . PRO A 1 140 ? 10.997 -9.626 -6.608 1.00 94.94 140 PRO A C 1
ATOM 1087 O O . PRO A 1 140 ? 10.360 -8.584 -6.415 1.00 94.94 140 PRO A O 1
ATOM 1090 N N . TRP A 1 141 ? 11.834 -9.778 -7.630 1.00 96.81 141 TRP A N 1
ATOM 1091 C CA . TRP A 1 141 ? 11.987 -8.806 -8.708 1.00 96.81 141 TRP A CA 1
ATOM 1092 C C . TRP A 1 141 ? 10.818 -8.961 -9.682 1.00 96.81 141 TRP A C 1
ATOM 1094 O O . TRP A 1 141 ? 10.748 -9.981 -10.354 1.00 96.81 141 TRP A O 1
ATOM 1104 N N . PRO A 1 142 ? 9.856 -8.025 -9.769 1.00 97.75 142 PRO A N 1
ATOM 1105 C CA . PRO A 1 142 ? 8.749 -8.174 -10.709 1.00 97.75 142 PRO A CA 1
ATOM 1106 C C . PRO A 1 142 ? 9.216 -7.974 -12.149 1.00 97.75 142 PRO A C 1
ATOM 1108 O O . PRO A 1 142 ? 9.944 -7.023 -12.423 1.00 97.75 142 PRO A O 1
ATOM 1111 N N . GLU A 1 143 ? 8.705 -8.777 -13.083 1.00 98.12 143 GLU A N 1
ATOM 1112 C CA . GLU A 1 143 ? 8.849 -8.488 -14.508 1.00 98.12 143 GLU A CA 1
ATOM 1113 C C . GLU A 1 143 ? 7.688 -7.591 -14.986 1.00 98.12 143 GLU A C 1
ATOM 1115 O O . GLU A 1 143 ? 6.536 -8.052 -15.052 1.00 98.12 143 GLU A O 1
ATOM 1120 N N . PRO A 1 144 ? 7.934 -6.309 -15.342 1.00 97.88 144 PRO A N 1
ATOM 1121 C CA . PRO A 1 144 ? 6.865 -5.348 -15.598 1.00 97.88 144 PRO A CA 1
ATOM 1122 C C . PRO A 1 144 ? 5.901 -5.776 -16.707 1.00 97.88 144 PRO A C 1
ATOM 1124 O O . PRO A 1 144 ? 4.695 -5.528 -16.595 1.00 97.88 144 PRO A O 1
ATOM 1127 N N . GLN A 1 145 ? 6.383 -6.424 -17.774 1.00 98.25 145 GLN A N 1
ATOM 1128 C CA . GLN A 1 145 ? 5.525 -6.823 -18.888 1.00 98.25 145 GLN A CA 1
ATOM 1129 C C . GLN A 1 145 ? 4.612 -7.999 -18.513 1.00 98.25 145 GLN A C 1
ATOM 1131 O O . GLN A 1 145 ? 3.413 -7.953 -18.809 1.00 98.25 145 GLN A O 1
ATOM 1136 N N . LEU A 1 146 ? 5.126 -9.000 -17.792 1.00 98.69 146 LEU A N 1
ATOM 1137 C CA . LEU A 1 146 ? 4.327 -10.128 -17.295 1.00 98.69 146 LEU A CA 1
ATOM 1138 C C . LEU A 1 146 ? 3.260 -9.655 -16.302 1.00 98.69 146 LEU A C 1
ATOM 1140 O O . LEU A 1 146 ? 2.077 -9.991 -16.440 1.00 98.69 146 LEU A O 1
ATOM 1144 N N . VAL A 1 147 ? 3.643 -8.790 -15.359 1.00 98.75 147 VAL A N 1
ATOM 1145 C CA . VAL A 1 147 ? 2.719 -8.178 -14.395 1.00 98.75 147 VAL A CA 1
ATOM 1146 C C . VAL A 1 147 ? 1.633 -7.363 -15.107 1.00 98.75 147 VAL A C 1
ATOM 1148 O O . VAL A 1 147 ? 0.445 -7.466 -14.776 1.00 98.75 147 VAL A O 1
ATOM 1151 N N . LYS A 1 148 ? 2.000 -6.572 -16.121 1.00 98.75 148 LYS A N 1
ATOM 1152 C CA . LYS A 1 148 ? 1.057 -5.775 -16.920 1.00 98.75 148 LYS A CA 1
ATOM 1153 C C . LYS A 1 148 ? 0.057 -6.641 -17.676 1.00 98.75 148 LYS A C 1
ATOM 1155 O O . LYS A 1 148 ? -1.135 -6.314 -17.713 1.00 98.75 148 LYS A O 1
ATOM 1160 N N . ASP A 1 149 ? 0.509 -7.744 -18.257 1.00 98.62 149 ASP A N 1
ATOM 1161 C CA . ASP A 1 149 ? -0.355 -8.675 -18.978 1.00 98.62 149 ASP A CA 1
ATOM 1162 C C . ASP A 1 149 ? -1.307 -9.406 -18.033 1.00 98.62 149 ASP A C 1
ATOM 1164 O O . ASP A 1 149 ? -2.504 -9.523 -18.332 1.00 98.62 149 ASP A O 1
ATOM 1168 N N . TRP A 1 150 ? -0.826 -9.816 -16.857 1.00 98.56 150 TRP A N 1
ATOM 1169 C CA . TRP A 1 150 ? -1.683 -10.338 -15.798 1.00 98.56 150 TRP A CA 1
ATOM 1170 C C . TRP A 1 150 ? -2.727 -9.298 -15.377 1.00 98.56 150 TRP A C 1
ATOM 1172 O O . TRP A 1 150 ? -3.923 -9.605 -15.333 1.00 98.56 150 TRP A O 1
ATOM 1182 N N . TRP A 1 151 ? -2.322 -8.046 -15.139 1.00 98.69 151 TRP A N 1
ATOM 1183 C CA . TRP A 1 151 ? -3.242 -6.984 -14.734 1.00 98.69 151 TRP A CA 1
ATOM 1184 C C . TRP A 1 151 ? -4.325 -6.745 -15.785 1.00 98.69 151 TRP A C 1
ATOM 1186 O O . TRP A 1 151 ? -5.510 -6.683 -15.457 1.00 98.69 151 TRP A O 1
ATOM 1196 N N . ASN A 1 152 ? -3.962 -6.678 -17.064 1.00 98.56 152 ASN A N 1
ATOM 1197 C CA . ASN A 1 152 ? -4.923 -6.458 -18.142 1.00 98.56 152 ASN A CA 1
ATOM 1198 C C . ASN A 1 152 ? -5.981 -7.560 -18.245 1.00 98.56 152 ASN A C 1
ATOM 1200 O O . ASN A 1 152 ? -7.142 -7.247 -18.519 1.00 98.56 152 ASN A O 1
ATOM 1204 N N . LYS A 1 153 ? -5.604 -8.815 -17.980 1.00 98.38 153 LYS A N 1
ATOM 1205 C CA . LYS A 1 153 ? -6.527 -9.959 -17.943 1.00 98.38 153 LYS A CA 1
ATOM 1206 C C . LYS A 1 153 ? -7.430 -9.940 -16.706 1.00 98.38 153 LYS A C 1
ATOM 1208 O O . LYS A 1 153 ? -8.577 -10.371 -16.779 1.00 98.38 153 LYS A O 1
ATOM 1213 N N . ASN A 1 154 ? -6.937 -9.430 -15.576 1.00 98.19 154 ASN A N 1
ATOM 1214 C CA . ASN A 1 154 ? -7.595 -9.579 -14.276 1.00 98.19 154 ASN A CA 1
ATOM 1215 C C . ASN A 1 154 ? -8.320 -8.328 -13.766 1.00 98.19 154 ASN A C 1
ATOM 1217 O O . ASN A 1 154 ? -9.213 -8.462 -12.929 1.00 98.19 154 ASN A O 1
ATOM 1221 N N . LYS A 1 155 ? -8.010 -7.130 -14.279 1.00 98.00 155 LYS A N 1
ATOM 1222 C CA . LYS A 1 155 ? -8.503 -5.839 -13.759 1.00 98.00 155 LYS A CA 1
ATOM 1223 C C . LYS A 1 155 ? -10.023 -5.710 -13.656 1.00 98.00 155 LYS A C 1
ATOM 1225 O O . LYS A 1 155 ? -10.506 -4.955 -12.823 1.00 98.00 155 LYS A O 1
ATOM 1230 N N . GLY A 1 156 ? -10.783 -6.477 -14.443 1.00 98.06 156 GLY A N 1
ATOM 1231 C CA . GLY A 1 156 ? -12.250 -6.475 -14.410 1.00 98.06 156 GLY A CA 1
ATOM 1232 C C . GLY A 1 156 ? -12.873 -6.876 -13.064 1.00 98.06 156 GLY A C 1
ATOM 1233 O O . GLY A 1 156 ? -14.031 -6.550 -12.822 1.00 98.06 156 GLY A O 1
ATOM 1234 N N . ARG A 1 157 ? -12.125 -7.541 -12.168 1.00 96.94 157 ARG A N 1
ATOM 1235 C CA . ARG A 1 157 ? -12.598 -7.902 -10.813 1.00 96.94 157 ARG A CA 1
ATOM 1236 C C . ARG A 1 157 ? -12.449 -6.776 -9.778 1.00 96.94 157 ARG A C 1
ATOM 1238 O O . ARG A 1 157 ? -12.903 -6.922 -8.645 1.00 96.94 157 ARG A O 1
ATOM 1245 N N . PHE A 1 158 ? -11.792 -5.679 -10.146 1.00 98.38 158 PHE A N 1
ATOM 1246 C CA . PHE A 1 158 ? -11.454 -4.581 -9.250 1.00 98.38 158 PHE A CA 1
ATOM 1247 C C . PHE A 1 158 ? -12.270 -3.332 -9.571 1.00 98.38 158 PHE A C 1
ATOM 1249 O O . PHE A 1 158 ? -12.550 -3.029 -10.731 1.00 98.38 158 PHE A O 1
ATOM 1256 N N . LYS A 1 159 ? -12.631 -2.578 -8.532 1.00 98.44 159 LYS A N 1
ATOM 1257 C CA . LYS A 1 159 ? -13.345 -1.308 -8.666 1.00 98.44 159 LYS A CA 1
ATOM 1258 C C . LYS A 1 159 ? -12.498 -0.167 -8.114 1.00 98.44 159 LYS A C 1
ATOM 1260 O O . LYS A 1 159 ? -12.155 -0.172 -6.936 1.00 98.44 159 LYS A O 1
ATOM 1265 N N . ASN A 1 160 ? -12.215 0.827 -8.952 1.00 98.25 160 ASN A N 1
ATOM 1266 C CA . ASN A 1 160 ? -11.535 2.050 -8.522 1.00 98.25 160 ASN A CA 1
ATOM 1267 C C . ASN A 1 160 ? -12.344 2.773 -7.435 1.00 98.25 160 ASN A C 1
ATOM 1269 O O . ASN A 1 160 ? -13.580 2.768 -7.459 1.00 98.25 160 ASN A O 1
ATOM 1273 N N . GLY A 1 161 ? -11.646 3.412 -6.499 1.00 97.69 161 GLY A N 1
ATOM 1274 C CA . GLY A 1 161 ? -12.255 4.086 -5.354 1.00 97.69 161 GLY A CA 1
ATOM 1275 C C . GLY A 1 161 ? -12.654 3.148 -4.207 1.00 97.69 161 GLY A C 1
ATOM 1276 O O . GLY A 1 161 ? -13.262 3.596 -3.237 1.00 97.69 161 GLY A O 1
ATOM 1277 N N . VAL A 1 162 ? -12.332 1.854 -4.300 1.00 97.69 162 VAL A N 1
ATOM 1278 C CA . VAL A 1 162 ? -12.515 0.866 -3.228 1.00 97.69 162 VAL A CA 1
ATOM 1279 C C . VAL A 1 162 ? -11.142 0.442 -2.723 1.00 97.69 162 VAL A C 1
ATOM 1281 O O . VAL A 1 162 ? -10.249 0.179 -3.522 1.00 97.69 162 VAL A O 1
ATOM 1284 N N . ARG A 1 163 ? -10.980 0.359 -1.398 1.00 98.38 163 ARG A N 1
ATOM 1285 C CA . ARG A 1 163 ? -9.745 -0.135 -0.782 1.00 98.38 163 ARG A CA 1
ATOM 1286 C C . ARG A 1 163 ? -9.725 -1.662 -0.796 1.00 98.38 163 ARG A C 1
ATOM 1288 O O . ARG A 1 163 ? -10.640 -2.296 -0.259 1.00 98.38 163 ARG A O 1
ATOM 1295 N N . TYR A 1 164 ? -8.682 -2.233 -1.379 1.00 98.69 164 TYR A N 1
ATOM 1296 C CA . TYR A 1 164 ? -8.396 -3.661 -1.378 1.00 98.69 164 TYR A CA 1
ATOM 1297 C C . TYR A 1 164 ? -7.191 -3.970 -0.494 1.00 98.69 164 TYR A C 1
ATOM 1299 O O . TYR A 1 164 ? -6.263 -3.173 -0.379 1.00 98.69 164 TYR A O 1
ATOM 1307 N N . LEU A 1 165 ? -7.210 -5.158 0.098 1.00 98.62 165 LEU A N 1
ATOM 1308 C CA . LEU A 1 165 ? -6.041 -5.800 0.679 1.00 98.62 165 LEU A CA 1
ATOM 1309 C C . LEU A 1 165 ? -6.045 -7.243 0.190 1.00 98.62 165 LEU A C 1
ATOM 1311 O O . LEU A 1 165 ? -7.030 -7.949 0.383 1.00 98.62 165 LEU A O 1
ATOM 1315 N N . LEU A 1 166 ? -4.972 -7.686 -0.449 1.00 98.56 166 LEU A N 1
ATOM 1316 C CA . LEU A 1 166 ? -4.818 -9.032 -0.992 1.00 98.56 166 LEU A CA 1
ATOM 1317 C C . LEU A 1 166 ? -6.016 -9.498 -1.838 1.00 98.56 166 LEU A C 1
ATOM 1319 O O . LEU A 1 166 ? -6.612 -10.548 -1.591 1.00 98.56 166 LEU A O 1
ATOM 1323 N N . GLY A 1 167 ? -6.412 -8.678 -2.814 1.00 97.94 167 GLY A N 1
ATOM 1324 C CA . GLY A 1 167 ? -7.381 -9.067 -3.840 1.00 97.94 167 GLY A CA 1
ATOM 1325 C C . GLY A 1 167 ? -8.850 -8.990 -3.429 1.00 97.94 167 GLY A C 1
ATOM 1326 O O . GLY A 1 167 ? -9.724 -9.180 -4.275 1.00 97.94 167 GLY A O 1
ATOM 1327 N N . LYS A 1 168 ? -9.158 -8.662 -2.167 1.00 98.31 168 LYS A N 1
ATOM 1328 C CA . LYS A 1 168 ? -10.536 -8.435 -1.701 1.00 98.31 168 LYS A CA 1
ATOM 1329 C C . LYS A 1 168 ? -10.702 -7.049 -1.096 1.00 98.31 168 LYS A C 1
ATOM 1331 O O . LYS A 1 168 ? -9.776 -6.506 -0.497 1.00 98.31 168 LYS A O 1
ATOM 1336 N N . SER A 1 169 ? -11.904 -6.491 -1.232 1.00 97.94 169 SER A N 1
ATOM 1337 C CA . SER A 1 169 ? -12.273 -5.262 -0.533 1.00 97.94 169 SER A CA 1
ATOM 1338 C C . SER A 1 169 ? -12.138 -5.465 0.974 1.00 97.94 169 SER A C 1
ATOM 1340 O O . SER A 1 169 ? -12.549 -6.507 1.500 1.00 97.94 169 SER A O 1
ATOM 1342 N N . ILE A 1 170 ? -11.588 -4.473 1.669 1.00 97.19 170 ILE A N 1
ATOM 1343 C CA . ILE A 1 170 ? -11.328 -4.584 3.105 1.00 97.19 170 ILE A CA 1
ATOM 1344 C C . ILE A 1 170 ? -12.648 -4.792 3.867 1.00 97.19 170 ILE A C 1
ATOM 1346 O O . ILE A 1 170 ? -13.597 -4.024 3.729 1.00 97.19 170 ILE A O 1
ATOM 1350 N N . SER A 1 171 ? -12.693 -5.850 4.677 1.00 96.38 171 SER A N 1
ATOM 1351 C CA . SER A 1 171 ? -13.798 -6.197 5.578 1.00 96.38 171 SER A CA 1
ATOM 1352 C C . SER A 1 171 ? -13.247 -6.925 6.808 1.00 96.38 171 SER A C 1
ATOM 1354 O O . SER A 1 171 ? -12.225 -7.607 6.681 1.00 96.38 171 SER A O 1
ATOM 1356 N N . PRO A 1 172 ? -13.891 -6.843 7.987 1.00 95.31 172 PRO A N 1
ATOM 1357 C CA . PRO A 1 172 ? -13.412 -7.528 9.187 1.00 95.31 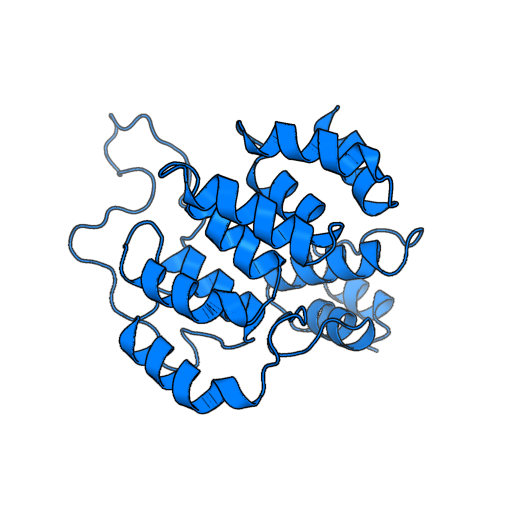172 PRO A CA 1
ATOM 1358 C C . PRO A 1 172 ? -13.190 -9.035 8.990 1.00 95.31 172 PRO A C 1
ATOM 1360 O O . PRO A 1 172 ? -12.232 -9.597 9.518 1.00 95.31 172 PRO A O 1
ATOM 1363 N N . GLU A 1 173 ? -14.049 -9.694 8.212 1.00 95.44 173 GLU A N 1
ATOM 1364 C CA . GLU A 1 173 ? -13.968 -11.122 7.897 1.00 95.44 173 GLU A CA 1
ATOM 1365 C C . GLU A 1 173 ? -12.707 -11.436 7.092 1.00 95.44 173 GLU A C 1
ATOM 1367 O O . GLU A 1 173 ? -11.951 -12.339 7.454 1.00 95.44 173 GLU A O 1
ATOM 1372 N N . HIS A 1 174 ? -12.447 -10.658 6.039 1.00 97.38 174 HIS A N 1
ATOM 1373 C CA . HIS A 1 174 ? -11.249 -10.821 5.219 1.00 97.38 174 HIS A CA 1
ATOM 1374 C C . HIS A 1 174 ? -9.973 -10.521 6.009 1.00 97.38 174 HIS A C 1
ATOM 1376 O O . HIS A 1 174 ? -9.012 -11.279 5.944 1.00 97.38 174 HIS A O 1
ATOM 1382 N N . LEU A 1 175 ? -9.972 -9.469 6.827 1.00 96.62 175 LEU A N 1
ATOM 1383 C CA . LEU A 1 175 ? -8.824 -9.114 7.662 1.00 96.62 175 LEU A CA 1
ATOM 1384 C C . LEU A 1 175 ? -8.456 -10.233 8.644 1.00 96.62 175 LEU A C 1
ATOM 1386 O O . LEU A 1 175 ? -7.283 -10.577 8.771 1.00 96.62 175 LEU A O 1
ATOM 1390 N N . ARG A 1 176 ? -9.450 -10.859 9.289 1.00 94.50 176 ARG A N 1
ATOM 1391 C CA . ARG A 1 176 ? -9.222 -12.028 10.156 1.00 94.50 176 ARG A CA 1
ATOM 1392 C C . ARG A 1 176 ? -8.662 -13.224 9.386 1.00 94.50 176 ARG A C 1
ATOM 1394 O O . ARG A 1 176 ? -7.796 -13.915 9.916 1.00 94.50 176 ARG A O 1
ATOM 1401 N N . GLN A 1 177 ? -9.103 -13.444 8.144 1.00 94.88 177 GLN A N 1
ATOM 1402 C CA . GLN A 1 177 ? -8.516 -14.467 7.276 1.00 94.88 177 GLN A CA 1
ATOM 1403 C C . GLN A 1 177 ? -7.027 -14.178 7.020 1.00 94.88 177 GLN A C 1
ATOM 1405 O O . GLN A 1 177 ? -6.191 -15.053 7.244 1.00 94.88 177 GLN A O 1
ATOM 1410 N N . VAL A 1 178 ? -6.682 -12.945 6.632 1.00 96.00 178 VAL A N 1
ATOM 1411 C CA . VAL A 1 178 ? -5.290 -12.537 6.364 1.00 96.00 178 VAL A CA 1
ATOM 1412 C C . VAL A 1 178 ? -4.408 -12.669 7.606 1.00 96.00 178 VAL A C 1
ATOM 1414 O O . VAL A 1 178 ? -3.272 -13.118 7.489 1.00 96.00 178 VAL A O 1
ATOM 1417 N N . LEU A 1 179 ? -4.919 -12.362 8.804 1.00 93.75 179 LEU A N 1
ATOM 1418 C CA . LEU A 1 179 ? -4.182 -12.578 10.057 1.00 93.75 179 LEU A CA 1
ATOM 1419 C C . LEU A 1 179 ? -3.777 -14.047 10.266 1.00 93.75 179 LEU A C 1
ATOM 1421 O O . LEU A 1 179 ? -2.715 -14.305 10.831 1.00 93.75 179 LEU A O 1
ATOM 1425 N N . GLY A 1 180 ? -4.598 -14.996 9.809 1.00 88.44 180 GLY A N 1
ATOM 1426 C CA . GLY A 1 180 ? -4.338 -16.430 9.944 1.00 88.44 180 GLY A CA 1
ATOM 1427 C C . GLY A 1 180 ? -3.448 -17.027 8.850 1.00 88.44 180 GLY A C 1
ATOM 1428 O O . GLY A 1 180 ? -2.710 -17.969 9.136 1.00 88.44 180 GLY A O 1
ATOM 1429 N N . THR A 1 181 ? -3.510 -16.510 7.618 1.00 90.88 181 THR A N 1
ATOM 1430 C CA . THR A 1 181 ? -2.874 -17.145 6.443 1.00 90.88 181 THR A CA 1
ATOM 1431 C C . THR A 1 181 ? -1.800 -16.305 5.754 1.00 90.88 181 THR A C 1
ATOM 1433 O O . THR A 1 181 ? -1.080 -16.837 4.919 1.00 90.88 181 THR A O 1
ATOM 1436 N N . GLY A 1 182 ? -1.713 -15.006 6.044 1.00 90.88 182 GLY A N 1
ATOM 1437 C CA . GLY A 1 182 ? -0.817 -14.086 5.345 1.00 90.88 182 GLY A CA 1
ATOM 1438 C C . GLY A 1 182 ? 0.635 -14.131 5.825 1.00 90.88 182 GLY A C 1
ATOM 1439 O O . GLY A 1 182 ? 0.945 -14.574 6.936 1.00 90.88 182 GLY A O 1
ATOM 1440 N N . LEU A 1 183 ? 1.521 -13.575 5.001 1.00 91.62 183 LEU A N 1
ATOM 1441 C CA . LEU A 1 183 ? 2.919 -13.303 5.344 1.00 91.62 183 LEU A CA 1
ATOM 1442 C C . LEU A 1 183 ? 3.026 -12.184 6.395 1.00 91.62 183 LEU A C 1
ATOM 1444 O O . LEU A 1 183 ? 2.066 -11.463 6.668 1.00 91.62 183 LEU A O 1
ATOM 1448 N N . GLN A 1 184 ? 4.197 -12.002 7.013 1.00 89.38 184 GLN A N 1
ATOM 1449 C CA . GLN A 1 184 ? 4.362 -11.076 8.145 1.00 89.38 184 GLN A CA 1
ATOM 1450 C C . GLN A 1 184 ? 3.881 -9.645 7.854 1.00 89.38 184 GLN A C 1
ATOM 1452 O O . GLN A 1 184 ? 3.113 -9.096 8.648 1.00 89.38 184 GLN A O 1
ATOM 1457 N N . ARG A 1 185 ? 4.268 -9.061 6.715 1.00 92.88 185 ARG A N 1
ATOM 1458 C CA . ARG A 1 185 ? 3.870 -7.696 6.324 1.00 92.88 185 ARG A CA 1
ATOM 1459 C C . ARG A 1 185 ? 2.372 -7.586 6.021 1.00 92.88 185 ARG A C 1
ATOM 1461 O O . ARG A 1 185 ? 1.720 -6.625 6.427 1.00 92.88 185 ARG A O 1
ATOM 1468 N N . GLN A 1 186 ? 1.803 -8.622 5.411 1.00 96.25 186 GLN A N 1
ATOM 1469 C CA . GLN A 1 186 ? 0.370 -8.730 5.132 1.00 96.25 186 GLN A CA 1
ATOM 1470 C C . GLN A 1 186 ? -0.456 -8.818 6.423 1.00 96.25 186 GLN A C 1
ATOM 1472 O O . GLN A 1 186 ? -1.454 -8.112 6.580 1.00 96.25 186 GLN A O 1
ATOM 1477 N N . ARG A 1 187 ? -0.009 -9.632 7.390 1.00 95.38 187 ARG A N 1
ATOM 1478 C CA . ARG A 1 187 ? -0.616 -9.721 8.728 1.00 95.38 187 ARG A CA 1
ATOM 1479 C C . ARG A 1 187 ? -0.532 -8.390 9.465 1.00 95.38 187 ARG A C 1
ATOM 1481 O O . ARG A 1 187 ? -1.506 -7.996 10.097 1.00 95.38 187 ARG A O 1
ATOM 1488 N N . ALA A 1 188 ? 0.593 -7.680 9.360 1.00 93.94 188 ALA A N 1
ATOM 1489 C CA . ALA A 1 188 ? 0.747 -6.356 9.957 1.00 93.94 188 ALA A CA 1
ATOM 1490 C C . ALA A 1 188 ? -0.259 -5.352 9.385 1.00 93.94 188 ALA A C 1
ATOM 1492 O O . ALA A 1 188 ? -0.951 -4.680 10.148 1.00 93.94 188 ALA A O 1
ATOM 1493 N N . ALA A 1 189 ? -0.406 -5.302 8.058 1.00 96.38 189 ALA A N 1
ATOM 1494 C CA . ALA A 1 189 ? -1.428 -4.482 7.418 1.00 96.38 189 ALA A CA 1
ATOM 1495 C C . ALA A 1 189 ? -2.832 -4.852 7.914 1.00 96.38 189 ALA A C 1
ATOM 1497 O O . ALA A 1 189 ? -3.579 -3.970 8.330 1.00 96.38 189 ALA A O 1
ATOM 1498 N N . ALA A 1 190 ?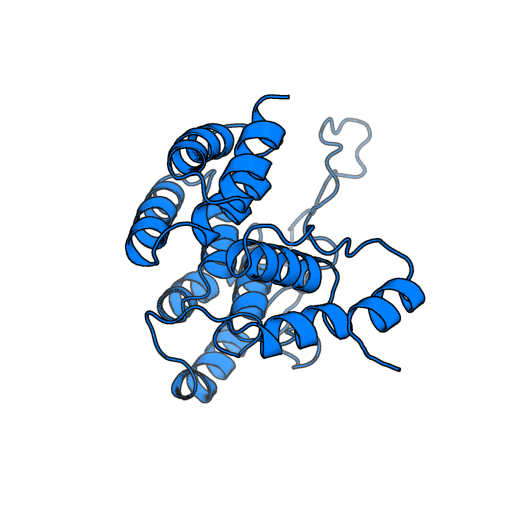 -3.163 -6.146 7.946 1.00 96.44 190 ALA A N 1
ATOM 1499 C CA . ALA A 1 190 ? -4.482 -6.595 8.368 1.00 96.44 190 ALA A CA 1
ATOM 1500 C C . ALA A 1 190 ? -4.796 -6.265 9.837 1.00 96.44 190 ALA A C 1
ATOM 1502 O O . ALA A 1 190 ? -5.922 -5.879 10.151 1.00 96.44 190 ALA A O 1
ATOM 1503 N N . ALA A 1 191 ? -3.804 -6.366 10.727 1.00 94.38 191 ALA A N 1
ATOM 1504 C CA . ALA A 1 191 ? -3.944 -6.001 12.134 1.00 94.38 191 ALA A CA 1
ATOM 1505 C C . ALA A 1 191 ? -4.269 -4.510 12.307 1.00 94.38 191 ALA A C 1
ATOM 1507 O O . ALA A 1 191 ? -5.147 -4.166 13.099 1.00 94.38 191 ALA A O 1
ATOM 1508 N N . LEU A 1 192 ? -3.595 -3.635 11.551 1.00 94.19 192 LEU A N 1
ATOM 1509 C CA . LEU A 1 192 ? -3.838 -2.191 11.598 1.00 94.19 192 LEU A CA 1
ATOM 1510 C C . LEU A 1 192 ? -5.218 -1.826 11.059 1.00 94.19 192 LEU A C 1
ATOM 1512 O O . LEU A 1 192 ? -5.936 -1.077 11.715 1.00 94.19 192 LEU A O 1
ATOM 1516 N N . GLU A 1 193 ? -5.607 -2.378 9.907 1.00 95.31 193 GLU A N 1
ATOM 1517 C CA . GLU A 1 193 ? -6.947 -2.158 9.348 1.00 95.31 193 GLU A CA 1
ATOM 1518 C C . GLU A 1 193 ? -8.034 -2.592 10.339 1.00 95.31 193 GLU A C 1
ATOM 1520 O O . GLU A 1 193 ? -8.998 -1.864 10.576 1.00 95.31 193 GLU A O 1
ATOM 1525 N N . LEU A 1 194 ? -7.859 -3.752 10.980 1.00 92.69 194 LEU A N 1
ATOM 1526 C CA . LEU A 1 194 ? -8.851 -4.286 11.909 1.00 92.69 194 LEU A CA 1
ATOM 1527 C C . LEU A 1 194 ? -8.963 -3.423 13.172 1.00 92.69 194 LEU A C 1
ATOM 1529 O O . LEU A 1 194 ? -10.076 -3.137 13.613 1.00 92.69 194 LEU A O 1
ATOM 1533 N N . ALA A 1 195 ? -7.831 -2.971 13.719 1.00 90.75 195 ALA A N 1
ATOM 1534 C CA . ALA A 1 195 ? -7.801 -2.069 14.869 1.00 90.75 195 ALA A CA 1
ATOM 1535 C C . ALA A 1 195 ? -8.460 -0.713 14.558 1.00 90.75 195 ALA A C 1
ATOM 1537 O O . ALA A 1 195 ? -9.199 -0.180 15.381 1.00 90.75 195 ALA A O 1
ATOM 1538 N N . ILE A 1 196 ? -8.255 -0.188 13.346 1.00 90.19 196 ILE A N 1
ATOM 1539 C CA . ILE A 1 196 ? -8.883 1.053 12.872 1.00 90.19 196 ILE A CA 1
ATOM 1540 C C . ILE A 1 196 ? -10.402 0.905 12.733 1.00 90.19 196 ILE A C 1
ATOM 1542 O O . ILE A 1 196 ? -11.140 1.831 13.076 1.00 90.19 196 ILE A O 1
ATOM 1546 N N . MET A 1 197 ? -10.867 -0.241 12.229 1.00 88.81 197 MET A N 1
ATOM 1547 C CA . MET A 1 197 ? -12.291 -0.540 12.054 1.00 88.81 197 MET A CA 1
ATOM 1548 C C . MET A 1 197 ? -13.020 -0.806 13.374 1.00 88.81 197 MET A C 1
ATOM 1550 O O . MET A 1 197 ? -14.234 -0.618 13.443 1.00 88.81 197 MET A O 1
ATOM 1554 N N . GLN A 1 198 ? -12.306 -1.249 14.411 1.00 82.75 198 GLN A N 1
ATOM 1555 C CA . GLN A 1 198 ? -12.870 -1.587 15.719 1.00 82.75 198 GLN A CA 1
ATOM 1556 C C . GLN A 1 198 ? -12.125 -0.865 16.855 1.00 82.75 198 GLN A C 1
ATOM 1558 O O . GLN A 1 198 ? -11.408 -1.511 17.628 1.00 82.75 198 GLN A O 1
ATOM 1563 N N . PRO A 1 199 ? -12.292 0.467 16.992 1.00 70.00 199 PRO A N 1
ATOM 1564 C CA . PRO A 1 199 ? -11.622 1.227 18.043 1.00 70.00 199 PRO A CA 1
ATOM 1565 C C . PRO A 1 199 ? -11.918 0.655 19.438 1.00 70.00 199 PRO A C 1
ATOM 1567 O O . PRO A 1 199 ? -13.068 0.370 19.772 1.00 70.00 199 PRO A O 1
ATOM 1570 N N . GLY A 1 200 ? -10.876 0.484 20.258 1.00 63.03 200 GLY A N 1
ATOM 1571 C CA . GLY A 1 200 ? -10.973 -0.060 21.621 1.00 63.03 200 GLY A CA 1
ATOM 1572 C C . GLY A 1 200 ? -10.656 -1.555 21.755 1.00 63.03 200 GLY A C 1
ATOM 1573 O O . GLY A 1 200 ? -10.479 -2.032 22.875 1.00 63.03 200 GLY A O 1
ATOM 1574 N N . GLN A 1 201 ? -10.517 -2.290 20.647 1.00 64.75 201 GLN A N 1
ATOM 1575 C CA . GLN A 1 201 ? -9.889 -3.616 20.650 1.00 64.75 201 GLN A CA 1
ATOM 1576 C C . GLN A 1 201 ? -8.356 -3.465 20.686 1.00 64.75 201 GLN A C 1
ATOM 1578 O O . GLN A 1 201 ? -7.816 -2.579 20.016 1.00 64.75 201 GLN A O 1
ATOM 1583 N N . PRO A 1 202 ? -7.624 -4.301 21.447 1.00 66.00 202 PRO A N 1
ATOM 1584 C CA . PRO A 1 202 ? -6.167 -4.284 21.411 1.00 66.00 202 PRO A CA 1
ATOM 1585 C C . PRO A 1 202 ? -5.670 -4.645 20.006 1.00 66.00 202 PRO A C 1
ATOM 1587 O O . PRO A 1 202 ? -6.229 -5.523 19.347 1.00 66.00 202 PRO A O 1
ATOM 1590 N N . LEU A 1 203 ? -4.590 -3.992 19.564 1.00 72.94 203 LEU A N 1
ATOM 1591 C CA . LEU A 1 203 ? -3.914 -4.363 18.323 1.00 72.94 203 LEU A CA 1
ATOM 1592 C C . LEU A 1 203 ? -3.528 -5.844 18.385 1.00 72.94 203 LEU A C 1
ATOM 1594 O O . LEU A 1 203 ? -2.912 -6.295 19.354 1.00 72.94 203 LEU A O 1
ATOM 1598 N N . PHE A 1 204 ? -3.884 -6.600 17.348 1.00 70.31 204 PHE A N 1
ATOM 1599 C CA . PHE A 1 204 ? -3.534 -8.011 17.278 1.00 70.31 204 PHE A CA 1
ATOM 1600 C C . PHE A 1 204 ? -2.007 -8.165 17.196 1.00 70.31 204 PHE A C 1
ATOM 1602 O O . PHE A 1 204 ? -1.385 -7.741 16.223 1.00 70.31 204 PHE A O 1
ATOM 1609 N N . GLU A 1 205 ? -1.392 -8.768 18.216 1.00 74.62 205 GLU A N 1
ATOM 1610 C CA . GLU A 1 205 ? 0.063 -8.950 18.272 1.00 74.62 205 GLU A CA 1
ATOM 1611 C C . GLU A 1 205 ? 0.498 -10.106 17.355 1.00 74.62 205 GLU A C 1
ATOM 1613 O O . GLU A 1 205 ? 0.555 -11.275 17.756 1.00 74.62 205 GLU A O 1
ATOM 1618 N N . ILE A 1 206 ? 0.821 -9.749 16.110 1.00 63.19 206 ILE A N 1
ATOM 1619 C CA . ILE A 1 206 ? 1.220 -10.649 15.016 1.00 63.19 206 ILE A CA 1
ATOM 1620 C C . ILE A 1 206 ? 2.524 -11.419 15.273 1.00 63.19 206 ILE A C 1
ATOM 1622 O O . ILE A 1 206 ? 2.818 -12.366 14.544 1.00 63.19 206 ILE A O 1
ATOM 1626 N N . ARG A 1 207 ? 3.314 -11.034 16.286 1.00 68.31 207 ARG A N 1
ATOM 1627 C CA . ARG A 1 207 ? 4.566 -11.716 16.666 1.00 68.31 207 ARG A CA 1
ATOM 1628 C C . ARG A 1 207 ? 4.372 -12.742 17.784 1.00 68.31 207 ARG A C 1
ATOM 1630 O O . ARG A 1 207 ? 5.312 -13.435 18.160 1.00 68.31 207 ARG A O 1
ATOM 1637 N N . THR A 1 208 ? 3.160 -12.864 18.329 1.00 58.75 208 THR A N 1
ATOM 1638 C CA . THR A 1 208 ? 2.853 -13.873 19.354 1.00 58.75 208 THR A CA 1
ATOM 1639 C C . THR A 1 208 ? 2.989 -15.285 18.764 1.00 58.75 208 THR A C 1
ATOM 1641 O O . THR A 1 208 ? 2.618 -15.476 17.612 1.00 58.75 208 THR A O 1
ATOM 1644 N N . PRO A 1 209 ? 3.429 -16.317 19.508 1.00 62.38 209 PRO A N 1
ATOM 1645 C CA . PRO A 1 209 ? 3.461 -17.691 18.998 1.00 62.38 209 PRO A CA 1
ATOM 1646 C C . PRO A 1 209 ? 2.138 -18.145 18.348 1.00 62.38 209 PRO A C 1
ATOM 1648 O O . PRO A 1 209 ? 1.057 -17.920 18.900 1.00 62.38 209 PRO A O 1
ATOM 1651 N N . GLY A 1 210 ? 2.221 -18.826 17.196 1.00 56.22 210 GLY A N 1
ATOM 1652 C CA . GLY A 1 210 ? 1.075 -19.107 16.314 1.00 56.22 210 GLY A CA 1
ATOM 1653 C C . GLY A 1 210 ? -0.108 -19.843 16.961 1.00 56.22 210 GLY A C 1
ATOM 1654 O O . GLY A 1 210 ? -1.254 -19.622 16.580 1.00 56.22 210 GLY A O 1
ATOM 1655 N N . PHE A 1 211 ? 0.119 -20.655 17.999 1.00 60.56 211 PHE A N 1
ATOM 1656 C CA . PHE A 1 211 ? -0.970 -21.311 18.738 1.00 60.56 211 PHE A CA 1
ATOM 1657 C C . PHE A 1 211 ? -1.844 -20.320 19.530 1.00 60.56 211 PHE A C 1
ATOM 1659 O O . PHE A 1 211 ? -3.052 -20.519 19.651 1.00 60.56 211 PHE A O 1
ATOM 1666 N N . ARG A 1 212 ? -1.265 -19.226 20.050 1.00 57.62 212 ARG A N 1
ATOM 1667 C CA . ARG A 1 212 ? -2.029 -18.161 20.722 1.00 57.62 212 ARG A CA 1
ATOM 1668 C C . ARG A 1 212 ? -2.820 -17.347 19.705 1.00 57.62 212 ARG A C 1
ATOM 1670 O O . ARG A 1 212 ? -3.961 -17.001 19.984 1.00 57.62 212 ARG A O 1
ATOM 1677 N N . GLN A 1 213 ? -2.250 -17.116 18.522 1.00 65.75 213 GLN A N 1
ATOM 1678 C CA . GLN A 1 213 ? -2.941 -16.447 17.418 1.00 65.75 213 GLN A CA 1
ATOM 1679 C C . GLN A 1 213 ? -4.179 -17.239 16.974 1.00 65.75 213 GLN A C 1
ATOM 1681 O O . GLN A 1 213 ? -5.272 -16.682 16.938 1.00 65.75 213 GLN A O 1
ATOM 1686 N N . LYS A 1 214 ? -4.041 -18.556 16.750 1.00 65.69 214 LYS A N 1
ATOM 1687 C CA . LYS A 1 214 ? -5.161 -19.454 16.405 1.00 65.69 214 LYS A CA 1
ATOM 1688 C C . LYS A 1 214 ? -6.289 -19.421 17.439 1.00 65.69 214 LYS A C 1
ATOM 1690 O O . LYS A 1 214 ? -7.452 -19.289 17.071 1.00 65.69 214 LYS A O 1
ATOM 1695 N N . LYS A 1 215 ? -5.943 -19.452 18.732 1.00 67.19 215 LYS A N 1
ATOM 1696 C CA . LYS A 1 215 ? -6.918 -19.365 19.831 1.00 67.19 215 LYS A CA 1
ATOM 1697 C C . LYS A 1 215 ? -7.672 -18.029 19.847 1.00 67.19 215 LYS A C 1
ATOM 1699 O O . LYS A 1 215 ? -8.874 -18.028 20.084 1.00 67.19 215 LYS A O 1
ATOM 1704 N N . ILE A 1 216 ? -6.989 -16.910 19.590 1.00 68.44 216 ILE A N 1
ATOM 1705 C CA . ILE A 1 216 ? -7.609 -15.573 19.526 1.00 68.44 216 ILE A CA 1
ATOM 1706 C C . ILE A 1 216 ? -8.507 -15.441 18.286 1.00 68.44 216 ILE A C 1
ATOM 1708 O O . ILE A 1 216 ? -9.566 -14.828 18.362 1.00 68.44 216 ILE A O 1
ATOM 1712 N N . LEU A 1 217 ? -8.119 -16.051 17.162 1.00 70.25 217 LEU A N 1
ATOM 1713 C CA . LEU A 1 217 ? -8.886 -16.039 15.911 1.00 70.25 217 LEU A CA 1
ATOM 1714 C C . LEU A 1 217 ? -10.046 -17.051 15.880 1.00 70.25 217 LEU A C 1
ATOM 1716 O O . LEU A 1 217 ? -10.761 -17.115 14.884 1.00 70.25 217 LEU A O 1
ATOM 1720 N N . GLY A 1 218 ? -10.243 -17.849 16.937 1.00 59.56 218 GLY A N 1
ATOM 1721 C CA . GLY A 1 218 ? -11.278 -18.889 16.973 1.00 59.56 218 GLY A CA 1
ATOM 1722 C C . GLY A 1 218 ? -11.031 -20.041 15.991 1.00 59.56 218 GLY A C 1
ATOM 1723 O O . GLY A 1 218 ? -11.965 -20.751 15.634 1.00 59.56 218 GLY A O 1
ATOM 1724 N N . MET A 1 219 ? -9.785 -20.220 15.545 1.00 57.75 219 MET A N 1
ATOM 1725 C CA . MET A 1 219 ? -9.366 -21.303 14.657 1.00 57.75 219 MET A CA 1
ATOM 1726 C C . MET A 1 219 ? -8.923 -22.488 15.524 1.00 57.75 219 MET A C 1
ATOM 1728 O O . MET A 1 219 ? -7.749 -22.588 15.891 1.00 57.75 219 MET A O 1
ATOM 1732 N N . GLY A 1 220 ? -9.889 -23.319 15.920 1.00 47.44 220 GLY A N 1
ATOM 1733 C CA . GLY A 1 220 ? -9.705 -24.551 16.694 1.00 47.44 220 GLY A CA 1
ATOM 1734 C C . GLY A 1 220 ? -10.126 -25.772 15.899 1.00 47.44 220 GLY A C 1
ATOM 1735 O O . GLY A 1 220 ? -11.180 -25.681 15.235 1.00 47.44 220 GLY A O 1
#

Nearest PDB structures (foldseek):
  7rtc-assembly1_A  TM=2.716E-01  e=7.631E+00  Drosophila melanogaster
  5xgc-assembly1_A  TM=2.493E-01  e=9.260E+00  Homo sapiens